Protein AF-A0A0V1CIA8-F1 (afdb_monomer_lite)

Foldseek 3Di:
DDDDFAADLVCQQLVLQQVLLLQDDDPDDDDDPVSCVVHVSNVCSNVSPHDDDDPSKGWDWDATPVRWTKIKIKHHLVNLDQCPPGNVCVVLVFEKEKQADEDPVLKWAPDDSYTYHYQDPFFQAPNDTRGSVNDHWIKMAGPPQQKIKGKPAGSYSCSSNHIIMIMMIRDNVVNVRVVNRSDDDPDPPQPFDFDDPDPPDTDGDRDPPPPVPQPFRAMPVRDTDGDDDDDDDDDDDDDDDDDDDDDDDDDDDDDDDDDDDDDDDD

Radius of gyration: 26.81 Å; chains: 1; bounding box: 71×57×88 Å

Organism: Trichinella britovi (NCBI:txid45882)

pLDDT: mean 75.81, std 27.62, range [23.14, 98.44]

Secondary structure (DSSP, 8-state):
--------GGGHHHHHHHHHTT----------HHHHHH-HHHHHHHTT----SS-SEEEEEEE-TTS-EEEEEEE-GGG---IIIIIIHHHHTS-EEEES-B-SSS--B-SSSS-EEEPPSSEEETTEEE-SSS----EEEETTTTEEEEESS-BSGGGGGS-EEEEEEE-HHHHHHHHHHTS--S--------EEEETTEEE-------------EE-TT--EE----PPPPPP-------------------------------

Sequence (266 aa):
MFLCLSLRKTNLNSVAKAIRYQEPYIYANNLPAALLNLHNELSNLVTGVEVRVTPFLEHAKFTTKAAANIEAFGKHTKSFADMYARVLKNKFAANIRIWAPSDTRSKSICKGQYQLRKIASPMQFAGSQVSREADSTKWAVVDGKNTVCLTTNDYKVGEKKIPGAAVCLENAGLYNAFSTAAEFLFGLQNIFIAMRLTETTIILVLLKTCTAQVATCKDDNNCSFHQLVPTLRYQLHGSLEHHQIVLKKGVTRISTPVAKLESSLY

InterPro domains:
  IPR004947 Deoxyribonuclease II [PF03265] (2-181)
  IPR004947 Deoxyribonuclease II [PTHR10858] (2-227)

Structure (mmCIF, N/CA/C/O backbone):
data_AF-A0A0V1CIA8-F1
#
_entry.id   AF-A0A0V1CIA8-F1
#
loop_
_atom_site.group_PDB
_atom_site.id
_atom_site.type_symbol
_atom_site.label_atom_id
_atom_site.label_alt_id
_atom_site.label_comp_id
_atom_site.label_asym_id
_atom_site.label_entity_id
_atom_site.label_seq_id
_atom_site.pdbx_PDB_ins_code
_atom_site.Cartn_x
_atom_site.Cartn_y
_atom_site.Cartn_z
_atom_site.occupancy
_atom_site.B_iso_or_equiv
_atom_site.auth_seq_id
_atom_site.auth_comp_id
_atom_site.auth_asym_id
_atom_site.auth_atom_id
_atom_site.pdbx_PDB_model_num
ATOM 1 N N . MET A 1 1 ? -5.331 -12.154 4.525 1.00 84.25 1 MET A N 1
ATOM 2 C CA . MET A 1 1 ? -6.241 -11.416 3.617 1.00 84.25 1 MET A CA 1
ATOM 3 C C . MET A 1 1 ? -5.617 -11.360 2.234 1.00 84.25 1 MET A C 1
ATOM 5 O O . MET A 1 1 ? -4.412 -11.169 2.151 1.00 84.25 1 MET A O 1
ATOM 9 N N . PHE A 1 2 ? -6.418 -11.518 1.181 1.00 88.69 2 PHE A N 1
ATOM 10 C CA . PHE A 1 2 ? -5.962 -11.504 -0.210 1.00 88.69 2 PHE A CA 1
ATOM 11 C C . PHE A 1 2 ? -6.877 -10.609 -1.049 1.00 88.69 2 PHE A C 1
ATOM 13 O O . PHE A 1 2 ? -8.071 -10.523 -0.773 1.00 88.69 2 PHE A O 1
ATOM 20 N N . LEU A 1 3 ? -6.319 -9.967 -2.076 1.00 90.50 3 LEU A N 1
ATOM 21 C CA . LEU A 1 3 ? -7.062 -9.200 -3.074 1.00 90.50 3 LEU A CA 1
ATOM 22 C C . LEU A 1 3 ? -6.614 -9.652 -4.460 1.00 90.50 3 LEU A C 1
ATOM 24 O O . LEU A 1 3 ? -5.426 -9.616 -4.771 1.00 90.50 3 LEU A O 1
ATOM 28 N N . CYS A 1 4 ? -7.573 -10.055 -5.288 1.00 94.12 4 CYS A N 1
ATOM 29 C CA . CYS A 1 4 ? -7.339 -10.413 -6.679 1.00 94.12 4 CYS A CA 1
ATOM 30 C C . CYS A 1 4 ? -8.123 -9.458 -7.580 1.00 94.12 4 CYS A C 1
ATOM 32 O O . CYS A 1 4 ? -9.304 -9.203 -7.342 1.00 94.12 4 CYS A O 1
ATOM 34 N N . LEU A 1 5 ? -7.464 -8.916 -8.604 1.00 93.69 5 LEU A N 1
ATOM 35 C CA . LEU A 1 5 ? -8.044 -7.933 -9.514 1.00 93.69 5 LEU A CA 1
ATOM 36 C C . LEU A 1 5 ? -7.998 -8.452 -10.949 1.00 93.69 5 LEU A C 1
ATOM 38 O O . LEU A 1 5 ? -6.953 -8.872 -11.439 1.00 93.69 5 LEU A O 1
ATOM 42 N N . SER A 1 6 ? -9.119 -8.337 -11.658 1.00 95.44 6 SER A N 1
ATOM 43 C CA . SER A 1 6 ? -9.160 -8.589 -13.098 1.00 95.44 6 SER A CA 1
ATOM 44 C C . SER A 1 6 ? -8.866 -7.297 -13.862 1.00 95.44 6 SER A C 1
ATOM 46 O O . SER A 1 6 ? -9.677 -6.365 -13.868 1.00 95.44 6 SER A O 1
ATOM 48 N N . LEU A 1 7 ? -7.691 -7.218 -14.487 1.00 94.25 7 LEU A N 1
ATOM 49 C CA . LEU A 1 7 ? -7.188 -6.007 -15.142 1.00 94.25 7 LEU A CA 1
ATOM 50 C C . LEU A 1 7 ? -7.482 -5.993 -16.647 1.00 94.25 7 LEU A C 1
ATOM 52 O O . LEU A 1 7 ? -7.454 -7.024 -17.321 1.00 94.25 7 LEU A O 1
ATOM 56 N N . ARG A 1 8 ? -7.725 -4.802 -17.201 1.00 93.38 8 ARG A N 1
ATOM 57 C CA . ARG A 1 8 ? -7.700 -4.580 -18.655 1.00 93.38 8 ARG A CA 1
ATOM 58 C C . ARG A 1 8 ? -6.248 -4.464 -19.121 1.00 93.38 8 ARG A C 1
ATOM 60 O O . ARG A 1 8 ? -5.420 -3.923 -18.393 1.00 93.38 8 ARG A O 1
ATOM 67 N N . LYS A 1 9 ? -5.953 -4.912 -20.349 1.00 91.75 9 LYS A N 1
ATOM 68 C CA . LYS A 1 9 ? -4.596 -4.838 -20.928 1.00 91.75 9 LYS A CA 1
ATOM 69 C C . LYS A 1 9 ? -4.042 -3.407 -20.928 1.00 91.75 9 LYS A C 1
ATOM 71 O O . LYS A 1 9 ? -2.880 -3.198 -20.612 1.00 91.75 9 LYS A O 1
ATOM 76 N N . THR A 1 10 ? -4.906 -2.420 -21.165 1.00 92.00 10 THR A N 1
ATOM 77 C CA . THR A 1 10 ? -4.577 -0.985 -21.131 1.00 92.00 10 THR A CA 1
ATOM 78 C C . THR A 1 10 ? -3.983 -0.515 -19.802 1.00 92.00 10 THR A C 1
ATOM 80 O O . THR A 1 10 ? -3.223 0.444 -19.786 1.00 92.00 10 THR A O 1
ATOM 83 N N . ASN A 1 11 ? -4.297 -1.191 -18.693 1.00 94.62 11 ASN A N 1
ATOM 84 C CA . ASN A 1 11 ? -3.852 -0.789 -17.358 1.00 94.62 11 ASN A CA 1
ATOM 85 C C . ASN A 1 11 ? -2.543 -1.481 -16.947 1.00 94.62 11 ASN A C 1
ATOM 87 O O . ASN A 1 11 ? -1.965 -1.113 -15.926 1.00 94.62 11 ASN A O 1
ATOM 91 N N . LEU A 1 12 ? -2.072 -2.481 -17.708 1.00 93.94 12 LEU A N 1
ATOM 92 C CA . LEU A 1 12 ? -0.915 -3.298 -17.328 1.00 93.94 12 LEU A CA 1
ATOM 93 C C . LEU A 1 12 ? 0.343 -2.458 -17.140 1.00 93.94 12 LEU A C 1
ATOM 95 O O . LEU A 1 12 ? 1.056 -2.665 -16.167 1.00 93.94 12 LEU A O 1
ATOM 99 N N . ASN A 1 13 ? 0.585 -1.487 -18.020 1.00 95.19 13 ASN A N 1
ATOM 100 C CA . ASN A 1 13 ? 1.775 -0.643 -17.945 1.00 95.19 13 ASN A CA 1
ATOM 101 C C . ASN A 1 13 ? 1.779 0.220 -16.667 1.00 95.19 13 ASN A C 1
ATOM 103 O O . ASN A 1 13 ? 2.766 0.256 -15.939 1.00 95.19 13 ASN A O 1
ATOM 107 N N . SER A 1 14 ? 0.650 0.857 -16.339 1.00 94.88 14 SER A N 1
ATOM 108 C CA . SER A 1 14 ? 0.514 1.674 -15.124 1.00 94.88 14 SER A CA 1
ATOM 109 C C . SER A 1 14 ? 0.607 0.838 -13.846 1.00 94.88 14 SER A C 1
ATOM 111 O O . SER A 1 14 ? 1.259 1.242 -12.886 1.00 94.88 14 SER A O 1
ATOM 113 N N . VAL A 1 15 ? -0.010 -0.348 -13.835 1.00 95.19 15 VAL A N 1
ATOM 114 C CA . VAL A 1 15 ? 0.073 -1.274 -12.698 1.00 95.19 15 VAL A CA 1
ATOM 115 C C . VAL A 1 15 ? 1.495 -1.803 -12.533 1.00 95.19 15 VAL A C 1
ATOM 117 O O . VAL A 1 15 ? 2.010 -1.810 -11.419 1.00 95.19 15 VAL A O 1
ATOM 120 N N . ALA A 1 16 ? 2.153 -2.189 -13.628 1.00 95.81 16 ALA A N 1
ATOM 121 C CA . ALA A 1 16 ? 3.535 -2.647 -13.599 1.00 95.81 16 ALA A CA 1
ATOM 122 C C . ALA A 1 16 ? 4.462 -1.572 -13.032 1.00 95.81 16 ALA A C 1
ATOM 124 O O . ALA A 1 16 ? 5.261 -1.873 -12.150 1.00 95.81 16 ALA A O 1
ATOM 125 N N . LYS A 1 17 ? 4.293 -0.311 -13.443 1.00 95.75 17 LYS A N 1
ATOM 126 C CA . LYS A 1 17 ? 5.047 0.815 -12.886 1.00 95.75 17 LYS A CA 1
ATOM 127 C C . LYS A 1 17 ? 4.847 0.947 -11.374 1.00 95.75 17 LYS A C 1
ATOM 129 O O . LYS A 1 17 ? 5.825 1.009 -10.636 1.00 95.75 17 LYS A O 1
ATOM 134 N N . ALA A 1 18 ? 3.605 0.898 -10.889 1.00 95.62 18 ALA A N 1
ATOM 135 C CA . ALA A 1 18 ? 3.326 0.941 -9.450 1.00 95.62 18 ALA A CA 1
ATOM 136 C C . ALA A 1 18 ? 3.939 -0.250 -8.688 1.00 95.62 18 ALA A C 1
ATOM 138 O O . ALA A 1 18 ? 4.373 -0.091 -7.548 1.00 95.62 18 ALA A O 1
ATOM 139 N N . ILE A 1 19 ? 4.009 -1.431 -9.310 1.00 95.44 19 ILE A N 1
ATOM 140 C CA . ILE A 1 19 ? 4.664 -2.616 -8.741 1.00 95.44 19 ILE A CA 1
ATOM 141 C C . ILE A 1 19 ? 6.189 -2.456 -8.724 1.00 95.44 19 ILE A C 1
ATOM 143 O O . ILE A 1 19 ? 6.801 -2.751 -7.704 1.00 95.44 19 ILE A O 1
ATOM 147 N N . ARG A 1 20 ? 6.814 -1.926 -9.783 1.00 95.81 20 ARG A N 1
ATOM 148 C CA . ARG A 1 20 ? 8.272 -1.683 -9.841 1.00 95.81 20 ARG A CA 1
ATOM 149 C C . ARG A 1 20 ? 8.774 -0.840 -8.680 1.00 95.81 20 ARG A C 1
ATOM 151 O O . ARG A 1 20 ? 9.833 -1.106 -8.126 1.00 95.81 20 ARG A O 1
ATOM 158 N N . TYR A 1 21 ? 7.990 0.158 -8.288 1.00 96.19 21 TYR A N 1
ATOM 159 C CA . TYR A 1 21 ? 8.310 1.042 -7.172 1.00 96.19 21 TYR A CA 1
ATOM 160 C C . TYR A 1 21 ? 8.327 0.341 -5.811 1.00 96.19 21 TYR A C 1
ATOM 162 O O . TYR A 1 21 ? 8.799 0.929 -4.848 1.00 96.19 21 TYR A O 1
ATOM 170 N N . GLN A 1 22 ? 7.832 -0.893 -5.718 1.00 94.31 22 GLN A N 1
ATOM 171 C CA . GLN A 1 22 ? 7.877 -1.717 -4.509 1.00 94.31 22 GLN A CA 1
ATOM 172 C C . GLN A 1 22 ? 9.190 -2.510 -4.396 1.00 94.31 22 GLN A C 1
ATOM 174 O O . GLN A 1 22 ? 9.332 -3.284 -3.455 1.00 94.31 22 GLN A O 1
ATOM 179 N N . GLU A 1 23 ? 10.117 -2.345 -5.351 1.00 94.00 23 GLU A N 1
ATOM 180 C CA . GLU A 1 23 ? 11.378 -3.096 -5.452 1.00 94.00 23 GLU A CA 1
ATOM 181 C C . GLU A 1 23 ? 11.172 -4.625 -5.311 1.00 94.00 23 GLU A C 1
ATOM 183 O O . GLU A 1 23 ? 11.844 -5.274 -4.506 1.00 94.00 23 GLU A O 1
ATOM 188 N N . PRO A 1 24 ? 10.208 -5.227 -6.044 1.00 93.44 24 PRO A N 1
ATOM 189 C CA . PRO A 1 24 ? 9.890 -6.637 -5.884 1.00 93.44 24 PRO A CA 1
ATOM 190 C C . PRO A 1 24 ? 10.975 -7.525 -6.494 1.00 93.44 24 PRO A C 1
ATOM 192 O O . PRO A 1 24 ? 11.536 -7.226 -7.548 1.00 93.44 24 PRO A O 1
ATOM 195 N N . TYR A 1 25 ? 11.189 -8.684 -5.878 1.00 91.94 25 TYR A N 1
ATOM 196 C CA . TYR A 1 25 ? 12.010 -9.743 -6.449 1.00 91.94 25 TYR A CA 1
ATOM 197 C C . TYR A 1 25 ? 11.148 -10.672 -7.318 1.00 91.94 25 TYR A C 1
ATOM 199 O O . TYR A 1 25 ? 10.324 -11.433 -6.804 1.00 91.94 25 TYR A O 1
ATOM 207 N N . ILE A 1 26 ? 11.310 -10.599 -8.642 1.00 92.62 26 ILE A N 1
ATOM 208 C CA . ILE A 1 26 ? 10.583 -11.447 -9.599 1.00 92.62 26 ILE A CA 1
ATOM 209 C C . ILE A 1 26 ? 11.354 -12.756 -9.800 1.00 92.62 26 ILE A C 1
ATOM 211 O O . ILE A 1 26 ? 12.345 -12.793 -10.520 1.00 92.62 26 ILE A O 1
ATOM 215 N N . TYR A 1 27 ? 10.889 -13.838 -9.170 1.00 92.75 27 TYR A N 1
ATOM 216 C CA . TYR A 1 27 ? 11.548 -15.151 -9.235 1.00 92.75 27 TYR A CA 1
ATOM 217 C C . TYR A 1 27 ? 11.219 -15.947 -10.511 1.00 92.75 27 TYR A C 1
ATOM 219 O O . TYR A 1 27 ? 12.010 -16.778 -10.944 1.00 92.75 27 TYR A O 1
ATOM 227 N N . ALA A 1 28 ? 10.044 -15.720 -11.105 1.00 94.00 28 ALA A N 1
ATOM 228 C CA . ALA A 1 28 ? 9.603 -16.369 -12.335 1.00 94.00 28 ALA A CA 1
ATOM 229 C C . ALA A 1 28 ? 8.578 -15.493 -13.063 1.00 94.00 28 ALA A C 1
ATOM 231 O O . ALA A 1 28 ? 7.785 -14.786 -12.437 1.00 94.00 28 ALA A O 1
ATOM 232 N N . ASN A 1 29 ? 8.563 -15.562 -14.393 1.00 91.31 29 ASN A N 1
ATOM 233 C CA . ASN A 1 29 ? 7.515 -14.971 -15.217 1.00 91.31 29 ASN A CA 1
ATOM 234 C C . ASN A 1 29 ? 7.278 -15.837 -16.465 1.00 91.31 29 ASN A C 1
ATOM 236 O O . ASN A 1 29 ? 8.200 -16.470 -16.967 1.00 91.31 29 ASN A O 1
ATOM 240 N N . ASN A 1 30 ? 6.037 -15.862 -16.950 1.00 94.44 30 ASN A N 1
ATOM 241 C CA . ASN A 1 30 ? 5.649 -16.538 -18.191 1.00 94.44 30 ASN A CA 1
ATOM 242 C C . ASN A 1 30 ? 4.863 -15.561 -19.081 1.00 94.44 30 ASN A C 1
ATOM 244 O O . ASN A 1 30 ? 3.700 -15.789 -19.418 1.00 94.44 30 ASN A O 1
ATOM 248 N N . LEU A 1 31 ? 5.452 -14.391 -19.346 1.00 93.62 31 LEU A N 1
ATOM 249 C CA . LEU A 1 31 ? 4.812 -13.343 -20.138 1.00 93.62 31 LEU A CA 1
ATOM 250 C C . LEU A 1 31 ? 5.228 -13.457 -21.613 1.00 93.62 31 LEU A C 1
ATOM 252 O O . LEU A 1 31 ? 6.423 -13.527 -21.897 1.00 93.62 31 LEU A O 1
ATOM 256 N N . PRO A 1 32 ? 4.281 -13.431 -22.570 1.00 95.50 32 PRO A N 1
ATOM 257 C CA . PRO A 1 32 ? 4.623 -13.481 -23.988 1.00 95.50 32 PRO A CA 1
ATOM 258 C C . PRO A 1 32 ? 5.460 -12.272 -24.417 1.00 95.50 32 PRO A C 1
ATOM 260 O O . PRO A 1 32 ? 5.129 -11.138 -24.063 1.00 95.50 32 PRO A O 1
ATOM 263 N N . ALA A 1 33 ? 6.465 -12.485 -25.273 1.00 94.56 33 ALA A N 1
ATOM 264 C CA . ALA A 1 33 ? 7.315 -11.410 -25.798 1.00 94.56 33 ALA A CA 1
ATOM 265 C C . ALA A 1 33 ? 6.505 -10.280 -26.465 1.00 94.56 33 ALA A C 1
ATOM 267 O O . ALA A 1 33 ? 6.782 -9.104 -26.251 1.00 94.56 33 ALA A O 1
ATOM 268 N N . ALA A 1 34 ? 5.434 -10.623 -27.191 1.00 95.00 34 ALA A N 1
ATOM 269 C CA . ALA A 1 34 ? 4.535 -9.642 -27.801 1.00 95.00 34 ALA A CA 1
ATOM 270 C C . ALA A 1 34 ? 3.883 -8.692 -26.775 1.00 95.00 34 ALA A C 1
ATOM 272 O O . ALA A 1 34 ? 3.645 -7.526 -27.080 1.00 95.00 34 ALA A O 1
ATOM 273 N N . LEU A 1 35 ? 3.608 -9.170 -25.554 1.00 93.44 35 LEU A N 1
ATOM 274 C CA . LEU A 1 35 ? 3.049 -8.345 -24.482 1.00 93.44 35 LEU A CA 1
ATOM 275 C C . LEU A 1 35 ? 4.112 -7.423 -23.871 1.00 93.44 35 LEU A C 1
ATOM 277 O O . LEU A 1 35 ? 3.811 -6.273 -23.561 1.00 93.44 35 LEU A O 1
ATOM 281 N N . LEU A 1 36 ? 5.343 -7.918 -23.713 1.00 94.75 36 LEU A N 1
ATOM 282 C CA . LEU A 1 36 ? 6.463 -7.142 -23.171 1.00 94.75 36 LEU A CA 1
ATOM 283 C C . LEU A 1 36 ? 6.878 -6.014 -24.121 1.00 94.75 36 LEU A C 1
ATOM 285 O O . LEU A 1 36 ? 7.056 -4.885 -23.677 1.00 94.75 36 LEU A O 1
ATOM 289 N N . ASN A 1 37 ? 6.909 -6.289 -25.427 1.00 94.56 37 ASN A N 1
ATOM 290 C CA . ASN A 1 37 ? 7.215 -5.295 -26.461 1.00 94.56 37 ASN A CA 1
ATOM 291 C C . ASN A 1 37 ? 6.163 -4.177 -26.548 1.00 94.56 37 ASN A C 1
ATOM 293 O O . ASN A 1 37 ? 6.464 -3.083 -27.014 1.00 94.56 37 ASN A O 1
ATOM 297 N N . LEU A 1 38 ? 4.929 -4.445 -26.108 1.00 95.38 38 LEU A N 1
ATOM 298 C CA . LEU A 1 38 ? 3.849 -3.457 -26.079 1.00 95.38 38 LEU A CA 1
ATOM 299 C C . LEU A 1 38 ? 3.852 -2.604 -24.797 1.00 95.38 38 LEU A C 1
ATOM 301 O O . LEU A 1 38 ? 3.278 -1.515 -24.772 1.00 95.38 38 LEU A O 1
ATOM 305 N N . HIS A 1 39 ? 4.453 -3.098 -23.712 1.00 96.12 39 HIS A N 1
ATOM 306 C CA . HIS A 1 39 ? 4.353 -2.500 -22.382 1.00 96.12 39 HIS A CA 1
ATOM 307 C C . HIS A 1 39 ? 5.731 -2.355 -21.729 1.00 96.12 39 HIS A C 1
ATOM 309 O O . HIS A 1 39 ? 6.160 -3.206 -20.949 1.00 96.12 39 HIS A O 1
ATOM 315 N N . ASN A 1 40 ? 6.394 -1.228 -21.991 1.00 96.00 40 ASN A N 1
ATOM 316 C CA . ASN A 1 40 ? 7.746 -0.953 -21.497 1.00 96.00 40 ASN A CA 1
ATOM 317 C C . ASN A 1 40 ? 7.878 -1.058 -19.968 1.00 96.00 40 ASN A C 1
ATOM 319 O O . ASN A 1 40 ? 8.870 -1.585 -19.480 1.00 96.00 40 ASN A O 1
ATOM 323 N N . GLU A 1 41 ? 6.889 -0.608 -19.189 1.00 96.25 41 GLU A N 1
ATOM 324 C CA . GLU A 1 41 ? 6.928 -0.721 -17.721 1.00 96.25 41 GLU A CA 1
ATOM 325 C C . GLU A 1 41 ? 6.777 -2.166 -17.252 1.00 96.25 41 GLU A C 1
ATOM 327 O O . GLU A 1 41 ? 7.379 -2.557 -16.256 1.00 96.25 41 GLU A O 1
ATOM 332 N N . LEU A 1 42 ? 6.006 -2.976 -17.979 1.00 95.94 42 LEU A N 1
ATOM 333 C CA . LEU A 1 42 ? 5.878 -4.402 -17.696 1.00 95.94 42 LEU A CA 1
ATOM 334 C C . LEU A 1 42 ? 7.175 -5.142 -18.029 1.00 95.94 42 LEU A C 1
ATOM 336 O O . LEU A 1 42 ? 7.620 -5.952 -17.222 1.00 95.94 42 LEU A O 1
ATOM 340 N N . SER A 1 43 ? 7.805 -4.815 -19.162 1.00 96.62 43 SER A N 1
ATOM 341 C CA . SER A 1 43 ? 9.140 -5.310 -19.510 1.00 96.62 43 SER A CA 1
ATOM 342 C C . SER A 1 43 ? 10.152 -4.938 -18.430 1.00 96.62 43 SER A C 1
ATOM 344 O O . SER A 1 43 ? 10.791 -5.814 -17.859 1.00 96.62 43 SER A O 1
ATOM 346 N N . ASN A 1 44 ? 10.221 -3.657 -18.068 1.00 96.44 44 ASN A N 1
ATOM 347 C CA . ASN A 1 44 ? 11.129 -3.162 -17.040 1.00 96.44 44 ASN A CA 1
ATOM 348 C C . ASN A 1 44 ? 10.901 -3.817 -15.669 1.00 96.44 44 ASN A C 1
ATOM 350 O O . ASN A 1 44 ? 11.850 -3.969 -14.903 1.00 96.44 44 ASN A O 1
ATOM 354 N N . LEU A 1 45 ? 9.658 -4.183 -15.341 1.00 95.75 45 LEU A N 1
ATOM 355 C CA . LEU A 1 45 ? 9.339 -4.907 -14.114 1.00 95.75 45 LEU A CA 1
ATOM 356 C C . LEU A 1 45 ? 9.942 -6.308 -14.127 1.00 95.75 45 LEU A C 1
ATOM 358 O O . LEU A 1 45 ? 10.619 -6.684 -13.174 1.00 95.75 45 LEU A O 1
ATOM 362 N N . VAL A 1 46 ? 9.703 -7.078 -15.191 1.00 95.56 46 VAL A N 1
ATOM 363 C CA . VAL A 1 46 ? 10.167 -8.471 -15.249 1.00 95.56 46 VAL A CA 1
ATOM 364 C C . VAL A 1 46 ? 11.668 -8.599 -15.473 1.00 95.56 46 VAL A C 1
ATOM 366 O O . VAL A 1 46 ? 12.246 -9.592 -15.048 1.00 95.56 46 VAL A O 1
ATOM 369 N N . THR A 1 47 ? 12.309 -7.601 -16.085 1.00 94.44 47 THR A N 1
ATOM 370 C CA . THR A 1 47 ? 13.769 -7.557 -16.248 1.00 94.44 47 THR A CA 1
ATOM 371 C C . THR A 1 47 ? 14.487 -6.877 -15.079 1.00 94.44 47 THR A C 1
ATOM 373 O O . THR A 1 47 ? 15.705 -6.734 -15.124 1.00 94.44 47 THR A O 1
ATOM 376 N N . GLY A 1 48 ? 13.765 -6.444 -14.038 1.00 92.56 48 GLY A N 1
ATOM 377 C CA . GLY A 1 48 ? 14.363 -5.894 -12.819 1.00 92.56 48 GLY A CA 1
ATOM 378 C C . GLY A 1 48 ? 15.020 -4.520 -12.989 1.00 92.56 48 GLY A C 1
ATOM 379 O O . GLY A 1 48 ? 15.965 -4.198 -12.274 1.00 92.56 48 GLY A O 1
ATOM 380 N N . VAL A 1 49 ? 14.549 -3.690 -13.925 1.00 95.12 49 VAL A N 1
ATOM 381 C CA . VAL A 1 49 ? 15.085 -2.332 -14.104 1.00 95.12 49 VAL A CA 1
ATOM 382 C C . VAL A 1 49 ? 14.734 -1.481 -12.886 1.00 95.12 49 VAL A C 1
ATOM 384 O O . VAL A 1 49 ? 13.560 -1.210 -12.612 1.00 95.12 49 VAL A O 1
ATOM 387 N N . GLU A 1 50 ? 15.763 -0.999 -12.198 1.00 93.12 50 GLU A N 1
ATOM 388 C CA . GLU A 1 50 ? 15.631 -0.166 -11.005 1.00 93.12 50 GLU A CA 1
ATOM 389 C C . GLU A 1 50 ? 14.984 1.196 -11.290 1.00 93.12 50 GLU A C 1
ATOM 391 O O . GLU A 1 50 ? 15.182 1.816 -12.340 1.00 93.12 50 GLU A O 1
ATOM 396 N N . VAL A 1 51 ? 14.257 1.718 -10.301 1.00 94.56 51 VAL A N 1
ATOM 397 C CA . VAL A 1 51 ? 13.748 3.092 -10.322 1.00 94.56 51 VAL A CA 1
ATOM 398 C C . VAL A 1 51 ? 14.840 4.026 -9.799 1.00 94.56 51 VAL A C 1
ATOM 400 O O . VAL A 1 51 ? 15.190 4.025 -8.620 1.00 94.56 51 VAL A O 1
ATOM 403 N N . ARG A 1 52 ? 15.399 4.848 -10.690 1.00 92.69 52 ARG A N 1
ATOM 404 C CA . ARG A 1 52 ? 16.521 5.750 -10.362 1.00 92.69 52 ARG A CA 1
ATOM 405 C C . ARG A 1 52 ? 16.160 7.232 -10.375 1.00 92.69 52 ARG A C 1
ATOM 407 O O . ARG A 1 52 ? 16.955 8.043 -9.913 1.00 92.69 52 ARG A O 1
ATOM 414 N N . VAL A 1 53 ? 14.973 7.573 -10.868 1.00 90.00 53 VAL A N 1
ATOM 415 C CA . VAL A 1 53 ? 14.540 8.956 -11.093 1.00 90.00 53 VAL A CA 1
ATOM 416 C C . VAL A 1 53 ? 13.371 9.294 -10.173 1.00 90.00 53 VAL A C 1
ATOM 418 O O . VAL A 1 53 ? 12.522 8.450 -9.890 1.00 90.00 53 VAL A O 1
ATOM 421 N N . THR A 1 54 ? 13.347 10.532 -9.685 1.00 92.06 54 THR A N 1
ATOM 422 C CA . THR A 1 54 ? 12.248 11.067 -8.882 1.00 92.06 54 THR A CA 1
ATOM 423 C C . THR A 1 54 ? 11.003 11.336 -9.745 1.00 92.06 54 THR A C 1
ATOM 425 O O . THR A 1 54 ? 11.125 11.592 -10.942 1.00 92.06 54 THR A O 1
ATOM 428 N N . PRO A 1 55 ? 9.791 11.319 -9.161 1.00 92.94 55 PRO A N 1
ATOM 429 C CA . PRO A 1 55 ? 9.484 11.033 -7.758 1.00 92.94 55 PRO A CA 1
ATOM 430 C C . PRO A 1 55 ? 9.634 9.541 -7.423 1.00 92.94 55 PRO A C 1
ATOM 432 O O . PRO A 1 55 ? 9.361 8.693 -8.261 1.00 92.94 55 PRO A O 1
ATOM 435 N N . PHE A 1 56 ? 10.028 9.224 -6.181 1.00 97.06 56 PHE A N 1
ATOM 436 C CA . PHE A 1 56 ? 10.154 7.852 -5.639 1.00 97.06 56 PHE A CA 1
ATOM 437 C C . PHE A 1 56 ? 8.828 7.281 -5.092 1.00 97.06 56 PHE A C 1
ATOM 439 O O . PHE A 1 56 ? 8.809 6.339 -4.296 1.00 97.06 56 PHE A O 1
ATOM 446 N N . LEU A 1 57 ? 7.713 7.876 -5.510 1.00 97.06 57 LEU A N 1
ATOM 447 C CA . LEU A 1 57 ? 6.352 7.452 -5.219 1.00 97.06 57 LEU A CA 1
ATOM 448 C C . LEU A 1 57 ? 5.600 7.363 -6.542 1.00 97.06 57 LEU A C 1
ATOM 450 O O . LEU A 1 57 ? 5.607 8.323 -7.310 1.00 97.06 57 LEU A O 1
ATOM 454 N N . GLU A 1 58 ? 4.936 6.241 -6.775 1.00 97.12 58 GLU A N 1
ATOM 455 C CA . GLU A 1 58 ? 4.092 6.025 -7.943 1.00 97.12 58 GLU A CA 1
ATOM 456 C C . GLU A 1 58 ? 2.638 5.878 -7.501 1.00 97.12 58 GLU A C 1
ATOM 458 O O . GLU A 1 58 ? 2.344 5.278 -6.465 1.00 97.12 58 GLU A O 1
ATOM 463 N N . HIS A 1 59 ? 1.724 6.417 -8.301 1.00 97.00 59 HIS A N 1
ATOM 464 C CA . HIS A 1 59 ? 0.291 6.286 -8.091 1.00 97.00 59 HIS A CA 1
ATOM 465 C C . HIS A 1 59 ? -0.393 6.009 -9.429 1.00 97.00 59 HIS A C 1
ATOM 467 O O . HIS A 1 59 ? -0.344 6.827 -10.346 1.00 97.00 59 HIS A O 1
ATOM 473 N N . ALA A 1 60 ? -1.084 4.877 -9.504 1.00 96.62 60 ALA A N 1
ATOM 474 C CA . ALA A 1 60 ? -1.887 4.476 -10.642 1.00 96.62 60 ALA A CA 1
ATOM 475 C C . ALA A 1 60 ? -3.361 4.417 -10.237 1.00 96.62 60 ALA A C 1
ATOM 477 O O . ALA A 1 60 ? -3.725 3.727 -9.288 1.00 96.62 60 ALA A O 1
ATOM 478 N N . LYS A 1 61 ? -4.220 5.090 -11.002 1.00 96.88 61 LYS A N 1
ATOM 479 C CA . LYS A 1 61 ? -5.674 4.986 -10.874 1.00 96.88 61 LYS A CA 1
ATOM 480 C C . LYS A 1 61 ? -6.234 4.271 -12.090 1.00 96.88 61 LYS A C 1
ATOM 482 O O . LYS A 1 61 ? -5.921 4.647 -13.216 1.00 96.88 61 LYS A O 1
ATOM 487 N N . PHE A 1 62 ? -7.046 3.245 -11.873 1.00 96.12 62 PHE A N 1
ATOM 488 C CA . PHE A 1 62 ? -7.630 2.476 -12.964 1.00 96.12 62 PHE A CA 1
ATOM 489 C C . PHE A 1 62 ? -8.921 1.774 -12.551 1.00 96.12 62 PHE A C 1
ATOM 491 O O . PHE A 1 62 ? -9.190 1.553 -11.372 1.00 96.12 62 PHE A O 1
ATOM 498 N N . THR A 1 63 ? -9.697 1.372 -13.552 1.00 95.56 63 THR A N 1
ATOM 499 C CA . THR A 1 63 ? -10.914 0.584 -13.361 1.00 95.56 63 THR A CA 1
ATOM 500 C C . THR A 1 63 ? -10.668 -0.866 -13.771 1.00 95.56 63 THR A C 1
ATOM 502 O O . THR A 1 63 ? -10.039 -1.144 -14.800 1.00 95.56 63 THR A O 1
ATOM 505 N N . THR A 1 64 ? -11.146 -1.812 -12.965 1.00 94.25 64 THR A N 1
ATOM 506 C CA . THR A 1 64 ? -11.059 -3.249 -13.264 1.00 94.25 64 THR A CA 1
ATOM 507 C C . THR A 1 64 ? -12.018 -3.650 -14.391 1.00 94.25 64 THR A C 1
ATOM 509 O O . THR A 1 64 ? -12.871 -2.875 -14.829 1.00 94.25 64 THR A O 1
ATOM 512 N N . LYS A 1 65 ? -11.920 -4.894 -14.880 1.00 94.19 65 LYS A N 1
ATOM 513 C CA . LYS A 1 65 ? -12.919 -5.436 -15.818 1.00 94.19 65 LYS A CA 1
ATOM 514 C C . LYS A 1 65 ? -14.335 -5.428 -15.230 1.00 94.19 65 LYS A C 1
ATOM 516 O O . LYS A 1 65 ? -15.274 -5.191 -15.976 1.00 94.19 65 LYS A O 1
ATOM 521 N N . ALA A 1 66 ? -14.459 -5.607 -13.916 1.00 91.94 66 ALA A N 1
ATOM 522 C CA . ALA A 1 66 ? -15.722 -5.586 -13.178 1.00 91.94 66 ALA A CA 1
ATOM 523 C C . ALA A 1 66 ? -16.167 -4.168 -12.757 1.00 91.94 66 ALA A C 1
ATOM 525 O O . ALA A 1 66 ? -16.923 -4.023 -11.805 1.00 91.94 66 ALA A O 1
ATOM 526 N N . ALA A 1 67 ? -15.670 -3.122 -13.427 1.00 91.44 67 ALA A N 1
ATOM 527 C CA . ALA A 1 67 ? -16.037 -1.726 -13.180 1.00 91.44 67 ALA A CA 1
ATOM 528 C C . ALA A 1 67 ? -15.735 -1.193 -11.758 1.00 91.44 67 ALA A C 1
ATOM 530 O O . ALA A 1 67 ? -16.291 -0.178 -11.353 1.00 91.44 67 ALA A O 1
ATOM 531 N N . ALA A 1 68 ? -14.825 -1.828 -11.012 1.00 92.56 68 ALA A N 1
ATOM 532 C CA . ALA A 1 68 ? -14.395 -1.337 -9.700 1.00 92.56 68 ALA A CA 1
ATOM 533 C C . ALA A 1 68 ? -13.245 -0.326 -9.831 1.00 92.56 68 ALA A C 1
ATOM 535 O O . ALA A 1 68 ? -12.285 -0.588 -10.564 1.00 92.56 68 ALA A O 1
ATOM 536 N N . ASN A 1 69 ? -13.319 0.794 -9.106 1.00 96.38 69 ASN A N 1
ATOM 537 C CA . ASN A 1 69 ? -12.276 1.821 -9.087 1.00 96.38 69 ASN A CA 1
ATOM 538 C C . ASN A 1 69 ? -11.159 1.446 -8.109 1.00 96.38 69 ASN A C 1
ATOM 540 O O . ASN A 1 69 ? -11.414 1.165 -6.937 1.00 96.38 69 ASN A O 1
ATOM 544 N N . ILE A 1 70 ? -9.920 1.476 -8.598 1.00 97.62 70 ILE A N 1
ATOM 545 C CA . ILE A 1 70 ? -8.719 1.141 -7.836 1.00 97.62 70 ILE A CA 1
ATOM 546 C C . ILE A 1 70 ? -7.733 2.308 -7.881 1.00 97.62 70 ILE A C 1
ATOM 548 O O . ILE A 1 70 ? -7.465 2.863 -8.950 1.00 97.62 70 ILE A O 1
ATOM 552 N N . GLU A 1 71 ? -7.144 2.623 -6.730 1.00 97.75 71 GLU A N 1
ATOM 553 C CA . GLU A 1 71 ? -5.936 3.441 -6.618 1.00 97.75 71 GLU A CA 1
ATOM 554 C C . GLU A 1 71 ? -4.799 2.580 -6.056 1.00 97.75 71 GLU A C 1
ATOM 556 O O . GLU A 1 71 ? -4.861 2.099 -4.925 1.00 97.75 71 GLU A O 1
ATOM 561 N N . ALA A 1 72 ? -3.773 2.342 -6.866 1.00 97.81 72 ALA A N 1
ATOM 562 C CA . ALA A 1 72 ? -2.590 1.577 -6.505 1.00 97.81 72 ALA A CA 1
ATOM 563 C C . ALA A 1 72 ? -1.402 2.517 -6.292 1.00 97.81 72 ALA A C 1
ATOM 565 O O . ALA A 1 72 ? -1.137 3.397 -7.110 1.00 97.81 72 ALA A O 1
ATOM 566 N N . PHE A 1 73 ? -0.666 2.299 -5.211 1.00 98.25 73 PHE A N 1
ATOM 567 C CA . PHE A 1 73 ? 0.487 3.089 -4.807 1.00 98.25 73 PHE A CA 1
ATOM 568 C C . PHE A 1 73 ? 1.717 2.199 -4.732 1.00 98.25 73 PHE A C 1
ATOM 570 O O . PHE A 1 73 ? 1.674 1.120 -4.136 1.00 98.25 73 PHE A O 1
ATOM 577 N N . GLY A 1 74 ? 2.814 2.685 -5.301 1.00 97.88 74 GLY A N 1
ATOM 578 C CA . GLY A 1 74 ? 4.146 2.120 -5.157 1.00 97.88 74 GLY A CA 1
ATOM 579 C C . GLY A 1 74 ? 5.035 3.078 -4.377 1.00 97.88 74 GLY A C 1
ATOM 580 O O . GLY A 1 74 ? 5.121 4.263 -4.702 1.00 97.88 74 GLY A O 1
ATOM 581 N N . LYS A 1 75 ? 5.702 2.573 -3.345 1.00 97.00 75 LYS A N 1
ATOM 582 C CA . LYS A 1 75 ? 6.613 3.330 -2.491 1.00 97.00 75 LYS A CA 1
ATOM 583 C C . LYS A 1 75 ? 7.996 2.707 -2.537 1.00 97.00 75 LYS A C 1
ATOM 585 O O . LYS A 1 75 ? 8.180 1.606 -2.033 1.00 97.00 75 LYS A O 1
ATOM 590 N N . HIS A 1 76 ? 8.964 3.457 -3.046 1.00 97.56 76 HIS A N 1
ATOM 591 C CA . HIS A 1 76 ? 10.359 3.031 -3.090 1.00 97.56 76 HIS A CA 1
ATOM 592 C C . HIS A 1 76 ? 11.075 3.356 -1.770 1.00 97.56 76 HIS A C 1
ATOM 594 O O . HIS A 1 76 ? 10.718 4.325 -1.089 1.00 97.56 76 HIS A O 1
ATOM 600 N N . THR A 1 77 ? 12.128 2.612 -1.424 1.00 95.88 77 THR A N 1
ATOM 601 C CA . THR A 1 77 ? 13.010 2.862 -0.257 1.00 95.88 77 THR A CA 1
ATOM 602 C C . THR A 1 77 ? 13.468 4.321 -0.132 1.00 95.88 77 THR A C 1
ATOM 604 O O . THR A 1 77 ? 13.327 4.941 0.921 1.00 95.88 77 THR A O 1
ATOM 607 N N . LYS A 1 78 ? 13.943 4.907 -1.238 1.00 96.50 78 LYS A N 1
ATOM 608 C CA . LYS A 1 78 ? 14.409 6.299 -1.368 1.00 96.50 78 LYS A CA 1
ATOM 609 C C . LYS A 1 78 ? 13.326 7.371 -1.185 1.00 96.50 78 LYS A C 1
ATOM 611 O O . LYS A 1 78 ? 13.650 8.554 -1.155 1.00 96.50 78 LYS A O 1
ATOM 616 N N . SER A 1 79 ? 12.049 7.000 -1.061 1.00 96.25 79 SER A N 1
ATOM 617 C CA . SER A 1 79 ? 10.973 7.969 -0.801 1.00 96.25 79 SER A CA 1
ATOM 618 C C . SER A 1 79 ? 10.976 8.502 0.631 1.00 96.25 79 SER A C 1
ATOM 620 O O . SER A 1 79 ? 10.482 9.603 0.872 1.00 96.25 79 SER A O 1
ATOM 622 N N . PHE A 1 80 ? 11.469 7.708 1.592 1.00 96.44 80 PHE A N 1
ATOM 623 C CA . PHE A 1 80 ? 11.386 7.989 3.030 1.00 96.44 80 PHE A CA 1
ATOM 624 C C . PHE A 1 80 ? 9.965 8.329 3.527 1.00 96.44 80 PHE A C 1
ATOM 626 O O . PHE A 1 80 ? 9.785 8.942 4.586 1.00 96.44 80 PHE A O 1
ATOM 633 N N . ALA A 1 81 ? 8.937 7.951 2.761 1.00 96.12 81 ALA A N 1
ATOM 634 C CA . ALA A 1 81 ? 7.561 8.333 3.020 1.00 96.12 81 ALA A CA 1
ATOM 635 C C . ALA A 1 81 ? 6.882 7.354 3.982 1.00 96.12 81 ALA A C 1
ATOM 637 O O . ALA A 1 81 ? 7.083 6.140 3.932 1.00 96.12 81 ALA A O 1
ATOM 638 N N . ASP A 1 82 ? 6.030 7.897 4.848 1.00 96.81 82 ASP A N 1
ATOM 639 C CA . ASP A 1 82 ? 5.086 7.099 5.621 1.00 96.81 82 ASP A CA 1
ATOM 640 C C . ASP A 1 82 ? 3.891 6.740 4.730 1.00 96.81 82 ASP A C 1
ATOM 642 O O . ASP A 1 82 ? 3.232 7.646 4.207 1.00 96.81 82 ASP A O 1
ATOM 646 N N . MET A 1 83 ? 3.617 5.443 4.553 1.00 97.81 83 MET A N 1
ATOM 647 C CA . MET A 1 83 ? 2.532 4.983 3.679 1.00 97.81 83 MET A CA 1
ATOM 648 C C . MET A 1 83 ? 1.182 5.572 4.108 1.00 97.81 83 MET A C 1
ATOM 650 O O . MET A 1 83 ? 0.411 6.036 3.279 1.00 97.81 83 MET A O 1
ATOM 654 N N . TYR A 1 84 ? 0.901 5.652 5.403 1.00 97.75 84 TYR A N 1
ATOM 655 C CA . TYR A 1 84 ? -0.398 6.110 5.881 1.00 97.75 84 TYR A CA 1
ATOM 656 C C . TYR A 1 84 ? -0.456 7.635 5.971 1.00 97.75 84 TYR A C 1
ATOM 658 O O . TYR A 1 84 ? -1.330 8.270 5.383 1.00 97.75 84 TYR A O 1
ATOM 666 N N . ALA A 1 85 ? 0.493 8.243 6.682 1.00 95.56 85 ALA A N 1
ATOM 667 C CA . ALA A 1 85 ? 0.463 9.660 7.017 1.00 95.56 85 ALA A CA 1
ATOM 668 C C . ALA A 1 85 ? 0.851 10.577 5.852 1.00 95.56 85 ALA A C 1
ATOM 670 O O . ALA A 1 85 ? 0.352 11.701 5.800 1.00 95.56 85 ALA A O 1
ATOM 671 N N . ARG A 1 86 ? 1.744 10.136 4.951 1.00 95.75 86 ARG A N 1
ATOM 672 C CA . ARG A 1 86 ? 2.243 10.959 3.832 1.00 95.75 86 ARG A CA 1
ATOM 673 C C . ARG A 1 86 ? 1.718 10.535 2.468 1.00 95.75 86 ARG A C 1
ATOM 675 O O . ARG A 1 86 ? 1.562 11.410 1.623 1.00 95.75 86 ARG A O 1
ATOM 682 N N . VAL A 1 87 ? 1.465 9.245 2.243 1.00 97.12 87 VAL A N 1
ATOM 683 C CA . VAL A 1 87 ? 0.938 8.767 0.955 1.00 97.12 87 VAL A CA 1
ATOM 684 C C . VAL A 1 87 ? -0.591 8.783 0.984 1.00 97.12 87 VAL A C 1
ATOM 686 O O . VAL A 1 87 ? -1.199 9.658 0.371 1.00 97.12 87 VAL A O 1
ATOM 689 N N . LEU A 1 88 ? -1.220 7.895 1.758 1.00 98.19 88 LEU A N 1
ATOM 690 C CA . LEU A 1 88 ? -2.676 7.717 1.741 1.00 98.19 88 LEU A CA 1
ATOM 691 C C . LEU A 1 88 ? -3.435 8.953 2.243 1.00 98.19 88 LEU A C 1
ATOM 693 O O . LEU A 1 88 ? -4.316 9.456 1.549 1.00 98.19 88 LEU A O 1
ATOM 697 N N . LYS A 1 89 ? -3.078 9.497 3.414 1.00 96.06 89 LYS A N 1
ATOM 698 C CA . LYS A 1 89 ? -3.804 10.634 4.009 1.00 96.06 89 LYS A CA 1
ATOM 699 C C . LYS A 1 89 ? -3.787 11.873 3.119 1.00 96.06 89 LYS A C 1
ATOM 701 O O . LYS A 1 89 ? -4.813 12.528 2.961 1.00 96.06 89 LYS A O 1
ATOM 706 N N . ASN A 1 90 ? -2.636 12.177 2.521 1.00 94.31 90 ASN A N 1
ATOM 707 C CA . ASN A 1 90 ? -2.495 13.329 1.634 1.00 94.31 90 ASN A CA 1
ATOM 708 C C . ASN A 1 90 ? -3.230 13.111 0.313 1.00 94.31 90 ASN A C 1
ATOM 710 O O . ASN A 1 90 ? -3.864 14.034 -0.188 1.00 94.31 90 ASN A O 1
ATOM 714 N N . LYS A 1 91 ? -3.171 11.891 -0.235 1.00 96.50 91 LYS A N 1
ATOM 715 C CA . LYS A 1 91 ? -3.852 11.562 -1.484 1.00 96.50 91 LYS A CA 1
ATOM 716 C C . LYS A 1 91 ? -5.367 11.664 -1.357 1.00 96.50 91 LYS A C 1
ATOM 718 O O . LYS A 1 91 ? -6.012 12.248 -2.224 1.00 96.50 91 LYS A O 1
ATOM 723 N N . PHE A 1 92 ? -5.925 11.085 -0.300 1.00 97.19 92 PHE A N 1
ATOM 724 C CA . PHE A 1 92 ? -7.372 11.052 -0.122 1.00 97.19 92 PHE A CA 1
ATOM 725 C C . PHE A 1 92 ? -7.928 12.305 0.536 1.00 97.19 92 PHE A C 1
ATOM 727 O O . PHE A 1 92 ? -9.130 12.541 0.405 1.00 97.19 92 PHE A O 1
ATOM 734 N N . ALA A 1 93 ? -7.078 13.094 1.206 1.00 96.31 93 ALA A N 1
ATOM 735 C CA . ALA A 1 93 ? -7.492 14.272 1.956 1.00 96.31 93 ALA A CA 1
ATOM 736 C C . ALA A 1 93 ? -8.711 13.920 2.831 1.00 96.31 93 ALA A C 1
ATOM 738 O O . ALA A 1 93 ? -9.809 14.444 2.652 1.00 96.31 93 ALA A O 1
ATOM 739 N N . ALA A 1 94 ? -8.537 12.908 3.683 1.00 95.50 94 ALA A N 1
ATOM 740 C CA . ALA A 1 94 ? -9.607 12.309 4.470 1.00 95.50 94 ALA A CA 1
ATOM 741 C C . ALA A 1 94 ? -9.065 11.720 5.774 1.00 95.50 94 ALA A C 1
ATOM 743 O O . ALA A 1 94 ? -7.868 11.437 5.896 1.00 95.50 94 ALA A O 1
ATOM 744 N N . ASN A 1 95 ? -9.962 11.521 6.741 1.00 94.62 95 ASN A N 1
ATOM 745 C CA . ASN A 1 95 ? -9.627 10.790 7.956 1.00 94.62 95 ASN A CA 1
ATOM 746 C C . ASN A 1 95 ? -9.357 9.323 7.610 1.00 94.62 95 ASN A C 1
ATOM 748 O O . ASN A 1 95 ? -10.063 8.730 6.794 1.00 94.62 95 ASN A O 1
ATOM 752 N N . ILE A 1 96 ? -8.333 8.748 8.232 1.00 96.25 96 ILE A N 1
ATOM 753 C CA . ILE A 1 96 ? -7.940 7.362 8.002 1.00 96.25 96 ILE A CA 1
ATOM 754 C C . ILE A 1 96 ? -7.885 6.617 9.331 1.00 96.25 96 ILE A C 1
ATOM 756 O O . ILE A 1 96 ? -7.258 7.078 10.288 1.00 96.25 96 ILE A O 1
ATOM 760 N N . ARG A 1 97 ? -8.508 5.439 9.371 1.00 95.44 97 ARG A N 1
ATOM 761 C CA . ARG A 1 97 ? -8.392 4.470 10.467 1.00 95.44 97 ARG A CA 1
ATOM 762 C C . ARG A 1 97 ? -7.522 3.303 10.019 1.00 95.44 97 ARG A C 1
ATOM 764 O O . ARG A 1 97 ? -7.748 2.775 8.935 1.00 95.44 97 ARG A O 1
ATOM 771 N N . ILE A 1 98 ? -6.523 2.929 10.814 1.00 96.00 98 ILE A N 1
ATOM 772 C CA . ILE A 1 98 ? -5.492 1.953 10.437 1.00 96.00 98 ILE A CA 1
ATOM 773 C C . ILE A 1 98 ? -5.517 0.723 11.334 1.00 96.00 98 ILE A C 1
ATOM 775 O O . ILE A 1 98 ? -5.551 0.819 12.560 1.00 96.00 98 ILE A O 1
ATOM 779 N N . TRP A 1 99 ? -5.435 -0.436 10.699 1.00 95.81 99 TRP A N 1
ATOM 780 C CA . TRP A 1 99 ? -5.291 -1.735 11.330 1.00 95.81 99 TRP A CA 1
ATOM 781 C C . TRP A 1 99 ? -4.020 -2.361 10.770 1.00 95.81 99 TRP A C 1
ATOM 783 O O . TRP A 1 99 ? -4.019 -2.955 9.697 1.00 95.81 99 TRP A O 1
ATOM 793 N N . ALA A 1 100 ? -2.907 -2.171 11.477 1.00 96.06 100 ALA A N 1
ATOM 794 C CA . ALA A 1 100 ? -1.590 -2.696 11.117 1.00 96.06 100 ALA A CA 1
ATOM 795 C C . ALA A 1 100 ? -0.711 -2.781 12.377 1.00 96.06 100 ALA A C 1
ATOM 797 O O . ALA A 1 100 ? -0.945 -2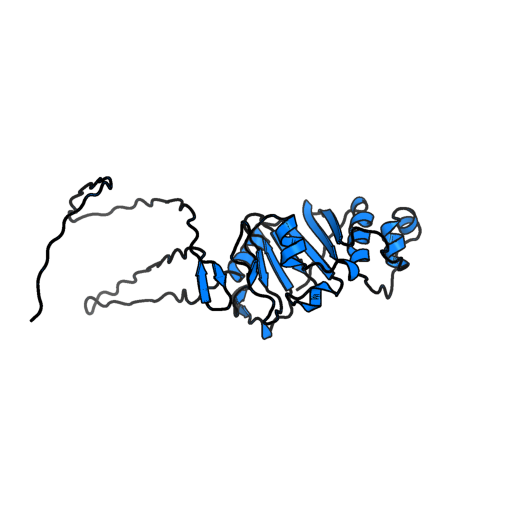.010 13.315 1.00 96.06 100 ALA A O 1
ATOM 798 N N . PRO A 1 101 ? 0.303 -3.661 12.422 1.00 95.62 101 PRO A N 1
ATOM 799 C CA . PRO A 1 101 ? 1.304 -3.628 13.482 1.00 95.62 101 PRO A CA 1
ATOM 800 C C . PRO A 1 101 ? 1.939 -2.235 13.591 1.00 95.62 101 PRO A C 1
ATOM 802 O O . PRO A 1 101 ? 2.312 -1.632 12.584 1.00 95.62 101 PRO A O 1
ATOM 805 N N . SER A 1 102 ? 2.076 -1.716 14.812 1.00 93.69 102 SER A N 1
ATOM 806 C CA . SER A 1 102 ? 2.619 -0.375 15.060 1.00 93.69 102 SER A CA 1
ATOM 807 C C . SER A 1 102 ? 3.658 -0.376 16.171 1.00 93.69 102 SER A C 1
ATOM 809 O O . SER A 1 102 ? 3.565 -1.190 17.086 1.00 93.69 102 SER A O 1
ATOM 811 N N . ASP A 1 103 ? 4.623 0.541 16.109 1.00 91.38 103 ASP A N 1
ATOM 812 C CA . ASP A 1 103 ? 5.563 0.775 17.209 1.00 91.38 103 ASP A CA 1
ATOM 813 C C . ASP A 1 103 ? 5.045 1.872 18.160 1.00 91.38 103 ASP A C 1
ATOM 815 O O . ASP A 1 103 ? 4.057 2.561 17.890 1.00 91.38 103 ASP A O 1
ATOM 819 N N . THR A 1 104 ? 5.708 2.041 19.303 1.00 89.12 104 THR A N 1
ATOM 820 C CA . THR A 1 104 ? 5.321 3.039 20.313 1.00 89.12 104 THR A CA 1
ATOM 821 C C . THR A 1 104 ? 5.521 4.482 19.851 1.00 89.12 104 THR A C 1
ATOM 823 O O . THR A 1 104 ? 4.933 5.386 20.447 1.00 89.12 104 THR A O 1
ATOM 826 N N . ARG A 1 105 ? 6.327 4.714 18.807 1.00 91.12 105 ARG A N 1
ATOM 827 C CA . ARG A 1 105 ? 6.654 6.043 18.267 1.00 91.12 105 ARG A CA 1
ATOM 828 C C . ARG A 1 105 ? 5.650 6.489 17.203 1.00 91.12 105 ARG A C 1
ATOM 830 O O . ARG A 1 105 ? 5.423 7.685 17.042 1.00 91.12 105 ARG A O 1
ATOM 837 N N . SER A 1 106 ? 5.034 5.545 16.501 1.00 92.50 106 SER A N 1
ATOM 838 C CA . SER A 1 106 ? 3.964 5.765 15.534 1.00 92.50 106 SER A CA 1
ATOM 839 C C . SER A 1 106 ? 2.628 5.979 16.249 1.00 92.50 106 SER A C 1
ATOM 841 O O . SER A 1 106 ? 1.828 5.057 16.454 1.00 92.50 106 SER A O 1
ATOM 843 N N . LYS A 1 107 ? 2.417 7.229 16.670 1.00 90.44 107 LYS A N 1
ATOM 844 C CA . LYS A 1 107 ? 1.213 7.674 17.375 1.00 90.44 107 LYS A CA 1
ATOM 845 C C . LYS A 1 107 ? 0.088 8.063 16.424 1.00 90.44 107 LYS A C 1
ATOM 847 O O . LYS A 1 107 ? 0.343 8.593 15.344 1.00 90.44 107 LYS A O 1
ATOM 852 N N . SER A 1 108 ? -1.153 7.882 16.868 1.00 91.44 108 SER A N 1
ATOM 853 C CA . SER A 1 108 ? -2.317 8.465 16.192 1.00 91.44 108 SER A CA 1
ATOM 854 C C . SER A 1 108 ? -2.165 9.990 16.041 1.00 91.44 108 SER A C 1
ATOM 856 O O . SER A 1 108 ? -1.722 10.688 16.953 1.00 91.44 108 SER A O 1
ATOM 858 N N . ILE A 1 109 ? -2.534 10.525 14.877 1.00 90.81 109 ILE A N 1
ATOM 859 C CA . ILE A 1 109 ? -2.497 11.952 14.550 1.00 90.81 109 ILE A CA 1
ATOM 860 C C . ILE A 1 109 ? -3.919 12.505 14.662 1.00 90.81 109 ILE A C 1
ATOM 862 O O . ILE A 1 109 ? -4.719 12.354 13.740 1.00 90.81 109 ILE A O 1
ATOM 866 N N . CYS A 1 110 ? -4.221 13.169 15.777 1.00 86.56 110 CYS A N 1
ATOM 867 C CA . CYS A 1 110 ? -5.544 13.751 16.041 1.00 86.56 110 CYS A CA 1
ATOM 868 C C . CYS A 1 110 ? -5.671 15.244 15.704 1.00 86.56 110 CYS A C 1
ATOM 870 O O . CYS A 1 110 ? -6.767 15.794 15.762 1.00 86.56 110 CYS A O 1
ATOM 872 N N . LYS A 1 111 ? -4.563 15.910 15.361 1.00 82.19 111 LYS A N 1
ATOM 873 C CA . LYS A 1 111 ? -4.530 17.347 15.056 1.00 82.19 111 LYS A CA 1
ATOM 874 C C . LYS A 1 111 ? -4.475 17.598 13.547 1.00 82.19 111 LYS A C 1
ATOM 876 O O . LYS A 1 111 ? -3.882 16.815 12.804 1.00 82.19 111 LYS A O 1
ATOM 881 N N . GLY A 1 112 ? -5.016 18.739 13.125 1.00 84.69 112 GLY A N 1
ATOM 882 C CA . GLY A 1 112 ? -5.061 19.173 11.727 1.00 84.69 112 GLY A CA 1
ATOM 883 C C . GLY A 1 112 ? -6.377 18.825 11.031 1.00 84.69 112 GLY A C 1
ATOM 884 O O . GLY A 1 112 ? -7.313 18.341 11.660 1.00 84.69 112 GLY A O 1
ATOM 885 N N . GLN A 1 113 ? -6.441 19.090 9.724 1.00 87.12 113 GLN A N 1
ATOM 886 C CA . GLN A 1 113 ? -7.661 18.909 8.928 1.00 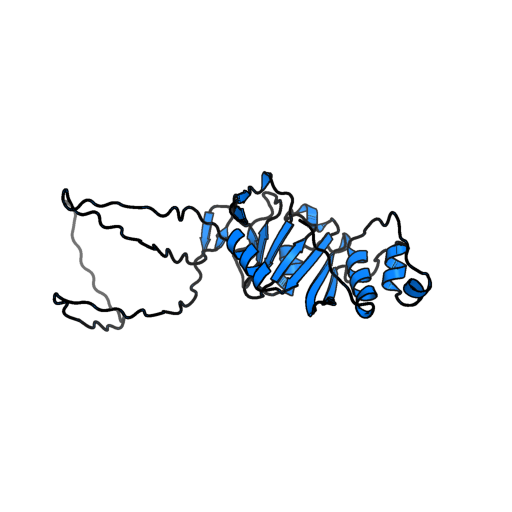87.12 113 GLN A CA 1
ATOM 887 C C . GLN A 1 113 ? -8.097 17.440 8.825 1.00 87.12 113 GLN A C 1
ATOM 889 O O . GLN A 1 113 ? -9.290 17.154 8.860 1.00 87.12 113 GLN A O 1
ATOM 894 N N . TYR A 1 114 ? -7.132 16.520 8.710 1.00 93.31 114 TYR A N 1
ATOM 895 C CA . TYR A 1 114 ? -7.380 15.088 8.548 1.00 93.31 114 TYR A CA 1
ATOM 896 C C . TYR A 1 114 ? -6.620 14.266 9.587 1.00 93.31 114 TYR A C 1
ATOM 898 O O . TYR A 1 114 ? -5.393 14.384 9.728 1.00 93.31 114 TYR A O 1
ATOM 906 N N . GLN A 1 115 ? -7.366 13.408 10.274 1.00 91.75 115 GLN A N 1
ATOM 907 C CA . GLN A 1 115 ? -6.904 12.549 11.356 1.00 91.75 115 GLN A CA 1
ATOM 908 C C . GLN A 1 115 ? -6.378 11.212 10.821 1.00 91.75 115 GLN A C 1
ATOM 910 O O . GLN A 1 115 ? -6.873 10.682 9.828 1.00 91.75 115 GLN A O 1
ATOM 915 N N . LEU A 1 116 ? -5.391 10.641 11.508 1.00 94.25 116 LEU A N 1
ATOM 916 C CA . LEU A 1 116 ? -4.900 9.282 11.279 1.00 94.25 116 LEU A CA 1
ATOM 917 C C . LEU A 1 116 ? -4.967 8.520 12.602 1.00 94.25 116 LEU A C 1
ATOM 919 O O . LEU A 1 116 ? -4.266 8.883 13.540 1.00 94.25 116 LEU A O 1
ATOM 923 N N . ARG A 1 117 ? -5.807 7.492 12.697 1.00 91.88 117 ARG A N 1
ATOM 924 C CA . ARG A 1 117 ? -6.130 6.827 13.966 1.00 91.88 117 ARG A CA 1
ATOM 925 C C . ARG A 1 117 ? -5.845 5.342 13.906 1.00 91.88 117 ARG A C 1
ATOM 927 O O . ARG A 1 117 ? -6.314 4.679 12.986 1.00 91.88 117 ARG A O 1
ATOM 934 N N . LYS A 1 118 ? -5.147 4.808 14.906 1.00 92.56 118 LYS A N 1
ATOM 935 C CA . LYS A 1 118 ? -5.077 3.357 15.099 1.00 92.56 118 LYS A CA 1
ATOM 936 C C . LYS A 1 118 ? -6.439 2.826 15.526 1.00 92.56 118 LYS A C 1
ATOM 938 O O . LYS A 1 118 ? -7.108 3.422 16.366 1.00 92.56 118 LYS A O 1
ATOM 943 N N . ILE A 1 119 ? -6.841 1.713 14.931 1.00 90.81 119 ILE A N 1
ATOM 944 C CA . ILE A 1 119 ? -8.012 0.962 15.364 1.00 90.81 119 ILE A CA 1
ATOM 945 C C . ILE A 1 119 ? -7.639 0.244 16.658 1.00 90.81 119 ILE A C 1
ATOM 947 O O . ILE A 1 119 ? -6.580 -0.382 16.754 1.00 90.81 119 ILE A O 1
ATOM 951 N N . ALA A 1 120 ? -8.495 0.387 17.665 1.00 86.69 120 ALA A N 1
ATOM 952 C CA . ALA A 1 120 ? -8.285 -0.229 18.961 1.00 86.69 120 ALA A CA 1
ATOM 953 C C . ALA A 1 120 ? -8.399 -1.758 18.861 1.00 86.69 120 ALA A C 1
ATOM 955 O O . ALA A 1 120 ? -9.249 -2.292 18.152 1.00 86.69 120 ALA A O 1
ATOM 956 N N . SER A 1 121 ? -7.509 -2.449 19.570 1.00 86.12 121 SER A N 1
ATOM 957 C CA . SER A 1 121 ? -7.516 -3.903 19.707 1.00 86.12 121 SER A CA 1
ATOM 958 C C . SER A 1 121 ? -8.274 -4.295 20.976 1.00 86.12 121 SER A C 1
ATOM 960 O O . SER A 1 121 ? -8.080 -3.635 22.001 1.00 86.12 121 SER A O 1
ATOM 962 N N . PRO A 1 122 ? -9.066 -5.377 20.960 1.00 89.25 122 PRO A N 1
ATOM 963 C CA . PRO A 1 122 ? -9.451 -6.172 19.792 1.00 89.25 122 PRO A CA 1
ATOM 964 C C . PRO A 1 122 ? -10.599 -5.532 18.990 1.00 89.25 122 PRO A C 1
ATOM 966 O O . PRO A 1 122 ? -11.373 -4.740 19.523 1.00 89.25 122 PRO A O 1
ATOM 969 N N . MET A 1 123 ? -10.737 -5.928 17.722 1.00 87.19 123 MET A N 1
ATOM 970 C CA . MET A 1 123 ? -11.858 -5.542 16.856 1.00 87.19 123 MET A CA 1
ATOM 971 C C . MET A 1 123 ? -12.864 -6.687 16.683 1.00 87.19 123 MET A C 1
ATOM 973 O O . MET A 1 123 ? -12.494 -7.854 16.801 1.00 87.19 123 MET A O 1
ATOM 977 N N . GLN A 1 124 ? -14.112 -6.366 16.331 1.00 85.12 124 GLN A N 1
ATOM 978 C CA . GLN A 1 124 ? -15.113 -7.359 15.924 1.00 85.12 124 GLN A CA 1
ATOM 979 C C . GLN A 1 124 ? -15.193 -7.417 14.399 1.00 85.12 124 GLN A C 1
ATOM 981 O O . GLN A 1 124 ? -15.647 -6.471 13.764 1.00 85.12 124 GLN A O 1
ATOM 986 N N . PHE A 1 125 ? -14.799 -8.535 13.797 1.00 84.12 125 PHE A N 1
ATOM 987 C CA . PHE A 1 125 ? -14.851 -8.723 12.350 1.00 84.12 125 PHE A CA 1
ATOM 988 C C . PHE A 1 125 ? -15.668 -9.968 12.011 1.00 84.12 125 PHE A C 1
ATOM 990 O O . PHE A 1 125 ? -15.325 -11.073 12.423 1.00 84.12 125 PHE A O 1
ATOM 997 N N . ALA A 1 126 ? -16.767 -9.785 11.271 1.00 81.38 126 ALA A N 1
ATOM 998 C CA . ALA A 1 126 ? -17.675 -10.866 10.869 1.00 81.38 126 ALA A CA 1
ATOM 999 C C . ALA A 1 126 ? -18.154 -11.766 12.037 1.00 81.38 126 ALA A C 1
ATOM 1001 O O . ALA A 1 126 ? -18.312 -12.971 11.875 1.00 81.38 126 ALA A O 1
ATOM 1002 N N . GLY A 1 127 ? -18.374 -11.180 13.220 1.00 80.06 127 GLY A N 1
ATOM 1003 C CA . GLY A 1 127 ? -18.814 -11.900 14.423 1.00 80.06 127 GLY A CA 1
ATOM 1004 C C . GLY A 1 127 ? -17.686 -12.486 15.280 1.00 80.06 127 GLY A C 1
ATOM 1005 O O . GLY A 1 127 ? -17.948 -12.896 16.408 1.00 80.06 127 GLY A O 1
ATOM 1006 N N . SER A 1 128 ? -16.440 -12.455 14.804 1.00 85.25 128 SER A N 1
ATOM 1007 C CA . SER A 1 128 ? -15.267 -12.937 15.539 1.00 85.25 128 SER A CA 1
ATOM 1008 C C . SER A 1 128 ? -14.464 -11.788 16.138 1.00 85.25 128 SER A C 1
ATOM 1010 O O . SER A 1 128 ? -14.256 -10.757 15.494 1.00 85.25 128 SER A O 1
ATOM 1012 N N . GLN A 1 129 ? -13.964 -11.991 17.355 1.00 89.38 129 GLN A N 1
ATOM 1013 C CA . GLN A 1 129 ? -13.025 -11.070 17.984 1.00 89.38 129 GLN A CA 1
ATOM 1014 C C . GLN A 1 129 ? -11.620 -11.313 17.436 1.00 89.38 129 GLN A C 1
ATOM 1016 O O . GLN A 1 129 ? -11.113 -12.433 17.476 1.00 89.38 129 GLN A O 1
ATOM 1021 N N . VAL A 1 130 ? -10.986 -10.263 16.923 1.00 89.81 130 VAL A N 1
ATOM 1022 C CA . VAL A 1 130 ? -9.641 -10.324 16.348 1.00 89.81 130 VAL A CA 1
ATOM 1023 C C . VAL A 1 130 ? -8.755 -9.335 17.089 1.00 89.81 130 VAL A C 1
ATOM 1025 O O . VAL A 1 130 ? -8.980 -8.124 17.040 1.00 89.81 130 VAL A O 1
ATOM 1028 N N . SER A 1 131 ? -7.741 -9.841 17.788 1.00 91.06 131 SER A N 1
ATOM 1029 C CA . SER A 1 131 ? -6.726 -8.998 18.419 1.00 91.06 131 SER A CA 1
ATOM 1030 C C . SER A 1 131 ? -5.675 -8.548 17.404 1.00 91.06 131 SER A C 1
ATOM 1032 O O . SER A 1 131 ? -5.441 -9.184 16.374 1.00 91.06 131 SER A O 1
ATOM 1034 N N . ARG A 1 132 ? -5.032 -7.416 17.684 1.00 91.00 132 ARG A N 1
ATOM 1035 C CA . ARG A 1 132 ? -3.970 -6.848 16.851 1.00 91.00 132 ARG A CA 1
ATOM 1036 C C . ARG A 1 132 ? -2.725 -7.721 16.800 1.00 91.00 132 ARG A C 1
ATOM 1038 O O . ARG A 1 132 ? -2.033 -7.740 15.792 1.00 91.00 132 ARG A O 1
ATOM 1045 N N . GLU A 1 133 ? -2.482 -8.468 17.862 1.00 89.50 133 GLU A N 1
ATOM 1046 C CA . GLU A 1 133 ? -1.330 -9.341 18.043 1.00 89.50 133 GLU A CA 1
ATOM 1047 C C . GLU A 1 133 ? -1.501 -10.668 17.287 1.00 89.50 133 GLU A C 1
ATOM 1049 O O . GLU A 1 133 ? -0.514 -11.254 16.852 1.00 89.50 133 GLU A O 1
ATOM 1054 N N . ALA A 1 134 ? -2.747 -11.118 17.094 1.00 90.56 134 ALA A N 1
ATOM 1055 C CA . ALA A 1 134 ? -3.073 -12.355 16.382 1.00 90.56 134 ALA A CA 1
ATOM 1056 C C . ALA A 1 134 ? -3.290 -12.163 14.870 1.00 90.56 134 ALA A C 1
ATOM 1058 O O . ALA A 1 134 ? -3.497 -13.141 14.152 1.00 90.56 134 ALA A O 1
ATOM 1059 N N . ASP A 1 135 ? -3.258 -10.925 14.370 1.00 92.38 135 ASP A N 1
ATOM 1060 C CA . ASP A 1 135 ? -3.552 -10.615 12.974 1.00 92.38 135 ASP A CA 1
ATOM 1061 C C . ASP A 1 135 ? -2.459 -9.761 12.317 1.00 92.38 135 ASP A C 1
ATOM 1063 O O . ASP A 1 135 ? -2.233 -8.600 12.657 1.00 92.38 135 ASP A O 1
ATOM 1067 N N . SER A 1 136 ? -1.816 -10.337 11.302 1.00 91.56 136 SER A N 1
ATOM 1068 C CA . SER A 1 136 ? -0.751 -9.703 10.520 1.00 91.56 136 SER A CA 1
ATOM 1069 C C . SER A 1 136 ? -1.263 -8.893 9.328 1.00 91.56 136 SER A C 1
ATOM 1071 O O . SER A 1 136 ? -0.463 -8.332 8.566 1.00 91.56 136 SER A O 1
ATOM 1073 N N . THR A 1 137 ? -2.584 -8.838 9.121 1.00 93.94 137 THR A N 1
ATOM 1074 C CA . THR A 1 137 ? -3.146 -8.053 8.029 1.00 93.94 137 THR A CA 1
ATOM 1075 C C . THR A 1 137 ? -2.970 -6.559 8.263 1.00 93.94 137 THR A C 1
ATOM 1077 O O . THR A 1 137 ? -2.953 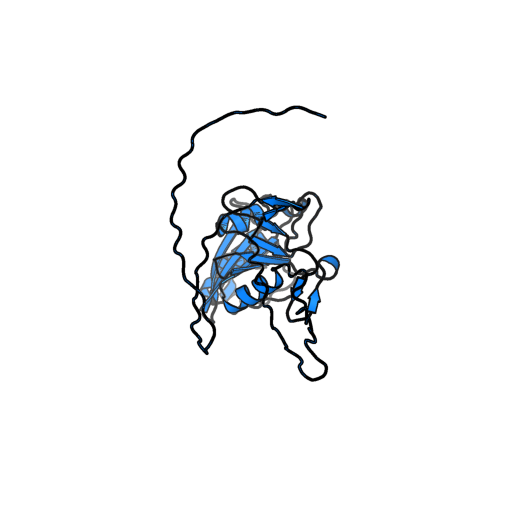-6.061 9.393 1.00 93.94 137 THR A O 1
ATOM 1080 N N . LYS A 1 138 ? -2.812 -5.846 7.148 1.00 96.69 138 LYS A N 1
ATOM 1081 C CA . LYS A 1 138 ? -2.544 -4.415 7.132 1.00 96.69 138 LYS A CA 1
ATOM 1082 C C . LYS A 1 138 ? -3.535 -3.751 6.200 1.00 96.69 138 LYS A C 1
ATOM 1084 O O . LYS A 1 138 ? -3.544 -4.007 4.992 1.00 96.69 138 LYS A O 1
ATOM 1089 N N . TRP A 1 139 ? -4.410 -2.947 6.776 1.00 97.31 139 TRP A N 1
ATOM 1090 C CA . TRP A 1 139 ?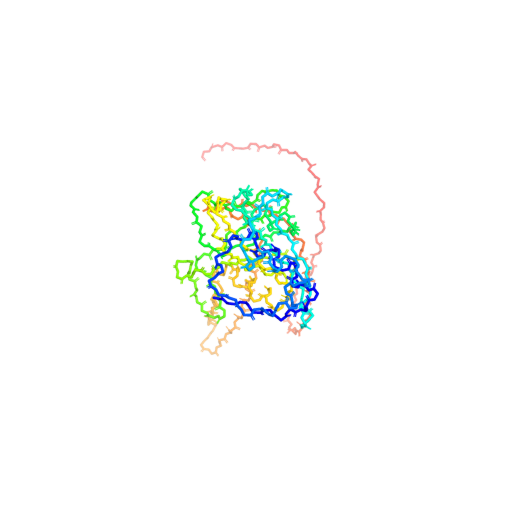 -5.411 -2.222 6.019 1.00 97.31 139 TRP A CA 1
ATOM 1091 C C . TRP A 1 139 ? -5.779 -0.904 6.673 1.00 97.31 139 TRP A C 1
ATOM 1093 O O . TRP A 1 139 ? -5.488 -0.643 7.841 1.00 97.31 139 TRP A O 1
ATOM 1103 N N . ALA A 1 140 ? -6.410 -0.052 5.878 1.00 97.81 140 ALA A N 1
ATOM 1104 C CA . ALA A 1 140 ? -6.889 1.239 6.308 1.00 97.81 140 ALA A CA 1
ATOM 1105 C C . ALA A 1 140 ? -8.259 1.543 5.702 1.00 97.81 140 ALA A C 1
ATOM 1107 O O . ALA A 1 140 ? -8.503 1.270 4.528 1.00 97.81 140 ALA A O 1
ATOM 1108 N N . VAL A 1 141 ? -9.137 2.136 6.501 1.00 97.50 141 VAL A N 1
ATOM 1109 C CA . VAL A 1 141 ? -10.422 2.677 6.050 1.00 97.50 141 VAL A CA 1
ATOM 1110 C C . VAL A 1 141 ? -10.262 4.174 5.846 1.00 97.50 141 VAL A C 1
ATOM 1112 O O . VAL A 1 141 ? -9.720 4.863 6.712 1.00 97.50 141 VAL A O 1
ATOM 1115 N N . VAL A 1 142 ? -10.719 4.667 4.696 1.00 97.62 142 VAL A N 1
ATOM 1116 C CA . VAL A 1 142 ? -10.693 6.086 4.336 1.00 97.62 142 VAL A CA 1
ATOM 1117 C C . VAL A 1 142 ? -12.100 6.654 4.505 1.00 97.62 142 VAL A C 1
ATOM 1119 O O . VAL A 1 142 ? -12.986 6.422 3.675 1.00 97.62 142 VAL A O 1
ATOM 1122 N N . ASP A 1 143 ? -12.314 7.382 5.598 1.00 92.75 143 ASP A N 1
ATOM 1123 C CA . ASP A 1 143 ? -13.638 7.848 6.001 1.00 92.75 143 ASP A CA 1
ATOM 1124 C C . ASP A 1 143 ? -14.218 8.830 4.966 1.00 92.75 143 ASP A C 1
ATOM 1126 O O . ASP A 1 143 ? -13.541 9.742 4.485 1.00 92.75 143 ASP A O 1
ATOM 1130 N N . GLY A 1 144 ? -15.495 8.646 4.619 1.00 90.56 144 GLY A N 1
ATOM 1131 C CA . GLY A 1 144 ? -16.210 9.514 3.673 1.00 90.56 144 GLY A CA 1
ATOM 1132 C C . GLY A 1 144 ? -15.814 9.336 2.201 1.00 90.56 144 GLY A C 1
ATOM 1133 O O . GLY A 1 144 ? -16.236 10.130 1.362 1.00 90.56 144 GLY A O 1
ATOM 1134 N N . LYS A 1 145 ? -15.010 8.314 1.872 1.00 94.12 145 LYS A N 1
ATOM 1135 C CA . LYS A 1 145 ? -14.565 8.012 0.498 1.00 94.12 145 LYS A CA 1
ATOM 1136 C C . LYS A 1 145 ? -14.989 6.629 -0.003 1.00 94.12 145 LYS A C 1
ATOM 1138 O O . LYS A 1 145 ? -14.534 6.223 -1.066 1.00 94.12 145 LYS A O 1
ATOM 1143 N N . ASN A 1 146 ? -15.786 5.878 0.764 1.00 95.69 146 ASN A N 1
ATOM 1144 C CA . ASN A 1 146 ? -16.155 4.485 0.462 1.00 95.69 146 ASN A CA 1
ATOM 1145 C C . ASN A 1 146 ? -14.949 3.599 0.107 1.00 95.69 146 ASN A C 1
ATOM 1147 O O . ASN A 1 146 ? -15.065 2.692 -0.713 1.00 95.69 146 ASN A O 1
ATOM 1151 N N . THR A 1 147 ? -13.777 3.886 0.679 1.00 97.75 147 THR A N 1
ATOM 1152 C CA . THR A 1 147 ? -12.508 3.312 0.227 1.00 97.75 147 THR A CA 1
ATOM 1153 C C . THR A 1 147 ? -11.837 2.524 1.344 1.00 97.75 147 THR A C 1
ATOM 1155 O O . THR A 1 147 ? -11.692 3.014 2.467 1.00 97.75 147 THR A O 1
ATOM 1158 N N . VAL A 1 148 ? -11.393 1.310 1.013 1.00 98.06 148 VAL A N 1
ATOM 1159 C CA . VAL A 1 148 ? -10.546 0.464 1.865 1.00 98.06 148 VAL A CA 1
ATOM 1160 C C . VAL A 1 148 ? -9.220 0.237 1.157 1.00 98.06 148 VAL A C 1
ATOM 1162 O O . VAL A 1 148 ? -9.192 -0.157 -0.007 1.00 98.06 148 VAL A O 1
ATOM 1165 N N . CYS A 1 149 ? -8.123 0.476 1.862 1.00 98.44 149 CYS A N 1
ATOM 1166 C CA . CYS A 1 149 ? -6.767 0.282 1.373 1.00 98.44 149 CYS A CA 1
ATOM 1167 C C . CYS A 1 149 ? -6.135 -0.937 2.030 1.00 98.44 149 CYS A C 1
ATOM 1169 O O . CYS A 1 149 ? -6.118 -1.032 3.253 1.00 98.44 149 CYS A O 1
ATOM 1171 N N . LEU A 1 150 ? -5.566 -1.832 1.230 1.00 97.94 150 LEU A N 1
ATOM 1172 C CA . LEU A 1 150 ? -4.701 -2.912 1.697 1.00 97.94 150 LEU A CA 1
ATOM 1173 C C . LEU A 1 150 ? -3.255 -2.498 1.496 1.00 97.94 150 LEU A C 1
ATOM 1175 O O . LEU A 1 150 ? -2.925 -1.962 0.440 1.00 97.94 150 LEU A O 1
ATOM 1179 N N . THR A 1 151 ? -2.395 -2.741 2.477 1.00 97.25 151 THR A N 1
ATOM 1180 C CA . THR A 1 151 ? -1.010 -2.264 2.440 1.00 97.25 151 THR A CA 1
ATOM 1181 C C . THR A 1 151 ? -0.020 -3.390 2.711 1.00 97.25 151 THR A C 1
ATOM 1183 O O . THR A 1 151 ? -0.356 -4.423 3.292 1.00 97.25 151 THR A O 1
ATOM 1186 N N . THR A 1 152 ? 1.231 -3.200 2.293 1.00 96.50 152 THR A N 1
ATOM 1187 C CA . THR A 1 152 ? 2.327 -4.099 2.689 1.00 96.50 152 THR A CA 1
ATOM 1188 C C . THR A 1 152 ? 3.097 -3.585 3.902 1.00 96.50 152 THR A C 1
ATOM 1190 O O . THR A 1 152 ? 3.651 -4.402 4.639 1.00 96.50 152 THR A O 1
ATOM 1193 N N . ASN A 1 153 ? 3.085 -2.268 4.143 1.00 96.88 153 ASN A N 1
ATOM 1194 C CA . ASN A 1 153 ? 3.832 -1.621 5.221 1.00 96.88 153 ASN A CA 1
ATOM 1195 C C . ASN A 1 153 ? 3.102 -1.654 6.569 1.00 96.88 153 ASN A C 1
ATOM 1197 O O . ASN A 1 153 ? 1.911 -1.334 6.660 1.00 96.88 153 ASN A O 1
ATOM 1201 N N . ASP A 1 154 ? 3.854 -1.939 7.629 1.00 97.25 154 ASP A N 1
ATOM 1202 C CA . ASP A 1 154 ? 3.433 -1.691 9.011 1.00 97.25 154 ASP A CA 1
ATOM 1203 C C . ASP A 1 154 ? 3.279 -0.182 9.284 1.00 97.25 154 ASP A C 1
ATOM 1205 O O . ASP A 1 154 ? 3.758 0.672 8.532 1.00 97.25 154 ASP A O 1
ATOM 1209 N N . TYR A 1 155 ? 2.649 0.179 10.403 1.00 96.62 155 TYR A N 1
ATOM 1210 C CA . TYR A 1 155 ? 2.648 1.557 10.894 1.00 96.62 155 TYR A CA 1
ATOM 1211 C C . TYR A 1 155 ? 3.795 1.789 11.887 1.00 96.62 155 TYR A C 1
ATOM 1213 O O . TYR A 1 155 ? 3.596 2.021 13.079 1.00 96.62 155 TYR A O 1
ATOM 1221 N N . LYS A 1 156 ? 5.035 1.702 11.401 1.00 96.56 156 LYS A N 1
ATOM 1222 C CA . LYS A 1 156 ? 6.265 1.836 12.204 1.00 96.56 156 LYS A CA 1
ATOM 1223 C C . LYS A 1 156 ? 7.191 2.889 11.609 1.00 96.56 156 LYS A C 1
ATOM 1225 O O . LYS A 1 156 ? 7.230 3.084 10.397 1.00 96.56 156 LYS A O 1
ATOM 1230 N N . VAL A 1 157 ? 8.015 3.526 12.439 1.00 95.62 157 VAL A N 1
ATOM 1231 C CA . VAL A 1 157 ? 8.958 4.557 11.964 1.00 95.62 157 VAL A CA 1
ATOM 1232 C C . VAL A 1 157 ? 9.971 3.984 10.963 1.00 95.62 157 VAL A C 1
ATOM 1234 O O . VAL A 1 157 ? 10.346 4.671 10.011 1.00 95.62 157 VAL A O 1
ATOM 1237 N N . GLY A 1 158 ? 10.388 2.727 11.154 1.00 96.19 158 GLY A N 1
ATOM 1238 C CA . GLY A 1 158 ? 11.334 2.032 10.271 1.00 96.19 158 GLY A CA 1
ATOM 1239 C C . GLY A 1 158 ? 10.808 1.800 8.851 1.00 96.19 158 GLY A C 1
ATOM 1240 O O . GLY A 1 158 ? 11.588 1.826 7.902 1.00 96.19 158 GLY A O 1
ATOM 1241 N N . GLU A 1 159 ? 9.487 1.694 8.683 1.00 97.19 159 GLU A N 1
ATOM 1242 C CA . GLU A 1 159 ? 8.836 1.408 7.395 1.00 97.19 159 GLU A CA 1
ATOM 1243 C C . GLU A 1 159 ? 9.027 2.527 6.375 1.00 97.19 159 GLU A C 1
ATOM 1245 O O . GLU A 1 159 ? 8.892 2.306 5.175 1.00 97.19 159 GLU A O 1
ATOM 1250 N N . LYS A 1 160 ? 9.401 3.733 6.818 1.00 96.50 160 LYS A N 1
ATOM 1251 C CA . LYS A 1 160 ? 9.743 4.845 5.922 1.00 96.50 160 LYS A CA 1
ATOM 1252 C C . LYS A 1 160 ? 10.899 4.493 4.987 1.00 96.50 160 LYS A C 1
ATOM 1254 O O . LYS A 1 160 ? 10.896 4.948 3.852 1.00 96.50 160 LYS A O 1
ATOM 1259 N N . LYS A 1 161 ? 11.856 3.681 5.448 1.00 96.31 161 LYS A N 1
ATOM 1260 C CA . LYS A 1 161 ? 13.082 3.314 4.716 1.00 96.31 161 LYS A CA 1
ATOM 1261 C C . LYS A 1 161 ? 12.965 2.005 3.925 1.00 96.31 161 LYS A C 1
ATOM 1263 O O . LYS A 1 161 ? 13.938 1.591 3.312 1.00 96.31 161 LYS A O 1
ATOM 1268 N N . ILE A 1 162 ? 11.807 1.355 3.965 1.00 96.31 162 ILE A N 1
ATOM 1269 C CA . ILE A 1 162 ? 11.528 0.058 3.330 1.00 96.31 162 ILE A CA 1
ATOM 1270 C C . ILE A 1 162 ? 10.583 0.318 2.150 1.00 96.31 162 ILE A C 1
ATOM 1272 O O . ILE A 1 162 ? 9.803 1.276 2.223 1.00 96.31 162 ILE A O 1
ATOM 1276 N N . PRO A 1 163 ? 10.624 -0.447 1.048 1.00 97.06 163 PRO A N 1
ATOM 1277 C CA . PRO A 1 163 ? 9.648 -0.244 -0.007 1.00 97.06 163 PRO A CA 1
ATOM 1278 C C . PRO A 1 163 ? 8.258 -0.708 0.448 1.00 97.06 163 PRO A C 1
ATOM 1280 O O . PRO A 1 163 ? 8.081 -1.318 1.505 1.00 97.06 163 PRO A O 1
ATOM 1283 N N . GLY A 1 164 ? 7.226 -0.401 -0.322 1.00 96.69 164 GLY A N 1
ATOM 1284 C CA . GLY A 1 164 ? 5.923 -0.990 -0.075 1.00 96.69 164 GLY A CA 1
ATOM 1285 C C . GLY A 1 164 ? 4.821 -0.479 -0.971 1.00 96.69 164 GLY A C 1
ATOM 1286 O O . GLY A 1 164 ? 5.040 0.296 -1.898 1.00 96.69 164 GLY A O 1
ATOM 1287 N N . ALA A 1 165 ? 3.622 -0.963 -0.695 1.00 97.00 165 ALA A N 1
ATOM 1288 C CA . ALA A 1 165 ? 2.480 -0.817 -1.568 1.00 97.00 165 ALA A CA 1
ATOM 1289 C C . ALA A 1 165 ? 1.228 -0.479 -0.780 1.00 97.00 165 ALA A C 1
ATOM 1291 O O . ALA A 1 165 ? 1.079 -0.876 0.381 1.00 97.00 165 ALA A O 1
ATOM 1292 N N . ALA A 1 166 ? 0.302 0.179 -1.463 1.00 98.00 166 ALA A N 1
ATOM 1293 C CA . ALA A 1 166 ? -1.086 0.208 -1.055 1.00 98.00 166 ALA A CA 1
ATOM 1294 C C . ALA A 1 166 ? -1.987 0.010 -2.273 1.00 98.00 166 ALA A C 1
ATOM 1296 O O . ALA A 1 166 ? -1.728 0.568 -3.335 1.00 98.00 166 ALA A O 1
ATOM 1297 N N . VAL A 1 167 ? -3.050 -0.770 -2.124 1.00 98.06 167 VAL A N 1
ATOM 1298 C CA . VAL A 1 167 ? -4.110 -0.902 -3.125 1.00 98.06 167 VAL A CA 1
ATOM 1299 C C . VAL A 1 167 ? -5.420 -0.531 -2.455 1.00 98.06 167 VAL A C 1
ATOM 1301 O O . VAL A 1 167 ? -5.857 -1.203 -1.524 1.00 98.06 167 VAL A O 1
ATOM 1304 N N . CYS A 1 168 ? -6.021 0.555 -2.919 1.00 98.31 168 CYS A N 1
ATOM 1305 C CA . CYS A 1 168 ? -7.243 1.130 -2.390 1.00 98.31 168 CYS A CA 1
ATOM 1306 C C . CYS A 1 168 ? -8.400 0.864 -3.345 1.00 98.31 168 CYS A C 1
ATOM 1308 O O . CYS A 1 168 ? -8.325 1.205 -4.524 1.00 98.31 168 CYS A O 1
ATOM 1310 N N . LEU A 1 169 ? -9.458 0.250 -2.828 1.00 97.38 169 LEU A N 1
ATOM 1311 C CA . LEU A 1 169 ? -10.667 -0.093 -3.561 1.00 97.38 169 LEU A CA 1
ATOM 1312 C C . LEU A 1 169 ? -11.822 0.768 -3.060 1.00 97.38 169 LEU A C 1
ATOM 1314 O O . LEU A 1 169 ? -12.141 0.750 -1.870 1.00 97.38 169 LEU A O 1
ATOM 1318 N N . GLU A 1 170 ? -12.466 1.472 -3.985 1.00 96.81 170 GLU A N 1
ATOM 1319 C CA . GLU A 1 170 ? -13.710 2.189 -3.731 1.00 96.81 170 GLU A CA 1
ATOM 1320 C C . GLU A 1 170 ? -14.891 1.220 -3.884 1.00 96.81 170 GLU A C 1
ATOM 1322 O O . GLU A 1 170 ? -15.245 0.797 -4.987 1.00 96.81 170 GLU A O 1
ATOM 1327 N N . ASN A 1 171 ? -15.483 0.819 -2.762 1.00 95.00 171 ASN A N 1
ATOM 1328 C CA . ASN A 1 171 ? -16.649 -0.050 -2.720 1.00 95.00 171 ASN A CA 1
ATOM 1329 C C . ASN A 1 171 ? -17.411 0.155 -1.404 1.00 95.00 171 ASN A C 1
ATOM 1331 O O . ASN A 1 171 ? -16.877 -0.108 -0.329 1.00 95.00 171 ASN A O 1
ATOM 1335 N N . ALA A 1 172 ? -18.675 0.574 -1.490 1.00 94.19 172 ALA A N 1
ATOM 1336 C CA . ALA A 1 172 ? -19.484 0.887 -0.311 1.00 94.19 172 ALA A CA 1
ATOM 1337 C C . ALA A 1 172 ? -19.717 -0.325 0.608 1.00 94.19 172 ALA A C 1
ATOM 1339 O O . ALA A 1 172 ? -19.633 -0.193 1.824 1.00 94.19 172 ALA A O 1
ATOM 1340 N N . GLY A 1 173 ? -19.968 -1.514 0.048 1.00 92.44 173 GLY A N 1
ATOM 1341 C CA . GLY A 1 173 ? -20.197 -2.726 0.842 1.00 92.44 173 GLY A CA 1
ATOM 1342 C C . GLY A 1 173 ? -18.955 -3.144 1.630 1.00 92.44 173 GLY A C 1
ATOM 1343 O O . GLY A 1 173 ? -19.033 -3.387 2.833 1.00 92.44 173 GLY A O 1
ATOM 1344 N N . LEU A 1 174 ? -17.796 -3.151 0.967 1.00 92.44 174 LEU A N 1
ATOM 1345 C CA . LEU A 1 174 ? -16.514 -3.443 1.604 1.00 92.44 174 LEU A CA 1
ATOM 1346 C C . LEU A 1 174 ? -16.154 -2.381 2.646 1.00 92.44 174 LEU A C 1
ATOM 1348 O O . LEU A 1 174 ? -15.774 -2.719 3.764 1.00 92.44 174 LEU A O 1
ATOM 1352 N N . TYR A 1 175 ? -16.312 -1.104 2.298 1.00 94.31 175 TYR A N 1
ATOM 1353 C CA . TYR A 1 175 ? -16.100 0.005 3.219 1.00 94.31 175 TYR A CA 1
ATOM 1354 C C . TYR A 1 175 ? -16.954 -0.136 4.475 1.00 94.31 175 TYR A C 1
ATOM 1356 O O . TYR A 1 175 ? -16.415 -0.025 5.569 1.00 94.31 175 TYR A O 1
ATOM 1364 N N . ASN A 1 176 ? -18.245 -0.446 4.340 1.00 92.06 176 ASN A N 1
ATOM 1365 C CA . ASN A 1 176 ? -19.135 -0.622 5.485 1.00 92.06 176 ASN A CA 1
ATOM 1366 C C . ASN A 1 176 ? -18.671 -1.778 6.379 1.00 92.06 176 ASN A C 1
ATOM 1368 O O . ASN A 1 176 ? -18.539 -1.587 7.583 1.00 92.06 176 ASN A O 1
ATOM 1372 N N . ALA A 1 177 ? -18.333 -2.936 5.802 1.00 91.44 177 ALA A N 1
ATOM 1373 C CA . ALA A 1 177 ? -17.855 -4.086 6.571 1.00 91.44 177 ALA A CA 1
ATOM 1374 C C . ALA A 1 177 ? -16.580 -3.769 7.378 1.00 91.44 177 ALA A C 1
ATOM 1376 O O . ALA A 1 177 ? -16.501 -4.070 8.570 1.00 91.44 177 ALA A O 1
ATOM 1377 N N . PHE A 1 178 ? -15.597 -3.118 6.751 1.00 92.88 178 PHE A N 1
ATOM 1378 C CA . PHE A 1 178 ? -14.348 -2.736 7.417 1.00 92.88 178 PHE A CA 1
ATOM 1379 C C . PHE A 1 178 ? -14.535 -1.562 8.385 1.00 92.88 178 PHE A C 1
ATOM 1381 O O . PHE A 1 178 ? -13.899 -1.528 9.435 1.00 92.88 178 PHE A O 1
ATOM 1388 N N . SER A 1 179 ? -15.419 -0.615 8.065 1.00 91.06 179 SER A N 1
ATOM 1389 C CA . SER A 1 179 ? -15.753 0.513 8.936 1.00 91.06 179 SER A CA 1
ATOM 1390 C C . SER A 1 179 ? -16.398 0.039 10.229 1.00 91.06 179 SER A C 1
ATOM 1392 O O . SER A 1 179 ? -15.987 0.504 11.288 1.00 91.06 179 SER A O 1
ATOM 1394 N N . THR A 1 180 ? -17.349 -0.898 10.148 1.00 88.69 180 THR A N 1
ATOM 1395 C CA . THR A 1 180 ? -17.995 -1.506 11.317 1.00 88.69 180 THR A CA 1
ATOM 1396 C C . THR A 1 180 ? -16.987 -2.255 12.177 1.00 88.69 180 THR A C 1
ATOM 1398 O O . THR A 1 180 ? -17.011 -2.121 13.394 1.00 88.69 180 THR A O 1
ATOM 1401 N N . ALA A 1 181 ? -16.054 -2.992 11.570 1.00 87.44 181 ALA A N 1
ATOM 1402 C CA . ALA A 1 181 ? -15.005 -3.650 12.342 1.00 87.44 181 ALA A CA 1
ATOM 1403 C C . ALA A 1 181 ? -14.050 -2.655 13.014 1.00 87.44 181 ALA A C 1
ATOM 1405 O O . ALA A 1 181 ? -13.593 -2.875 14.130 1.00 87.44 181 ALA A O 1
ATOM 1406 N N . ALA A 1 182 ? -13.768 -1.538 12.348 1.00 84.81 182 ALA A N 1
ATOM 1407 C CA . ALA A 1 182 ? -12.922 -0.469 12.859 1.00 84.81 182 ALA A CA 1
ATOM 1408 C C . ALA A 1 182 ? -13.592 0.399 13.943 1.00 84.81 182 ALA A C 1
ATOM 1410 O O . ALA A 1 182 ? -12.947 1.311 14.470 1.00 84.81 182 ALA A O 1
ATOM 1411 N N . GLU A 1 183 ? -14.871 0.182 14.249 1.00 78.31 183 GLU A N 1
ATOM 1412 C CA . GLU A 1 183 ? -15.574 0.861 15.334 1.00 78.31 183 GLU A CA 1
ATOM 1413 C C . GLU A 1 183 ? -15.355 0.113 16.650 1.00 78.31 183 GLU A C 1
ATOM 1415 O O . GLU A 1 183 ? -15.608 -1.083 16.788 1.00 78.31 183 GLU A O 1
ATOM 1420 N N . PHE A 1 184 ? -14.852 0.841 17.644 1.00 57.53 184 PHE A N 1
ATOM 1421 C CA . PHE A 1 184 ? -14.579 0.292 18.959 1.00 57.53 184 PHE A CA 1
ATOM 1422 C C . PHE A 1 184 ? -15.875 0.159 19.761 1.00 57.53 184 PHE A C 1
ATOM 1424 O O . PHE A 1 184 ? -16.299 1.081 20.455 1.00 57.53 184 PHE A O 1
ATOM 1431 N N . LEU A 1 185 ? -16.513 -1.004 19.662 1.00 48.69 185 LEU A N 1
ATOM 1432 C CA . LEU A 1 185 ? -17.643 -1.370 20.508 1.00 48.69 185 LEU A CA 1
ATOM 1433 C C . LEU A 1 185 ? -17.121 -1.925 21.842 1.00 48.69 185 LEU A C 1
ATOM 1435 O O . LEU A 1 185 ? -17.126 -3.137 22.055 1.00 48.69 185 LEU A O 1
ATOM 1439 N N . PHE A 1 186 ? -16.716 -1.066 22.784 1.00 41.09 186 PHE A N 1
ATOM 1440 C CA . PHE A 1 186 ? -16.862 -1.476 24.185 1.00 41.09 186 PHE A CA 1
ATOM 1441 C C . PHE A 1 186 ? -18.366 -1.569 24.468 1.00 41.09 186 PHE A C 1
ATOM 1443 O O . PHE A 1 186 ? -19.024 -0.564 24.707 1.00 41.09 186 PHE A O 1
ATOM 1450 N N . GLY A 1 187 ? -18.899 -2.788 24.389 1.00 39.38 187 GLY A N 1
ATOM 1451 C CA . GLY A 1 187 ? -20.152 -3.181 25.024 1.00 39.38 187 GLY A CA 1
ATOM 1452 C C . GLY A 1 187 ? -21.409 -2.451 24.553 1.00 39.38 187 GLY A C 1
ATOM 1453 O O . GLY A 1 187 ? -21.976 -1.654 25.288 1.00 39.38 187 GLY A O 1
ATOM 1454 N N . LEU A 1 188 ? -21.956 -2.863 23.411 1.00 40.91 188 LEU A N 1
ATOM 1455 C CA . LEU A 1 188 ? -23.407 -3.060 23.339 1.00 40.91 188 LEU A CA 1
ATOM 1456 C C . LEU A 1 188 ? -23.684 -4.551 23.555 1.00 40.91 188 LEU A C 1
ATOM 1458 O O . LEU A 1 188 ? -24.177 -5.248 22.674 1.00 40.91 188 LEU A O 1
ATOM 1462 N N . GLN A 1 189 ? -23.339 -5.070 24.738 1.00 35.19 189 GLN A N 1
ATOM 1463 C CA . GLN A 1 189 ? -24.157 -6.159 25.261 1.00 35.19 189 GLN A CA 1
ATOM 1464 C C . GLN A 1 189 ? -25.521 -5.526 25.521 1.00 35.19 189 GLN A C 1
ATOM 1466 O O . GLN A 1 189 ? -25.606 -4.539 26.248 1.00 35.19 189 GLN A O 1
ATOM 1471 N N . ASN A 1 190 ? -26.573 -6.035 24.884 1.00 41.25 190 ASN A N 1
ATOM 1472 C CA . ASN A 1 190 ? -27.935 -5.667 25.247 1.00 41.25 190 ASN A CA 1
ATOM 1473 C C . ASN A 1 190 ? -28.093 -5.928 26.756 1.00 41.25 190 ASN A C 1
ATOM 1475 O O . ASN A 1 190 ? -28.157 -7.084 27.172 1.00 41.25 190 ASN A O 1
ATOM 1479 N N . ILE A 1 191 ? -28.100 -4.880 27.583 1.00 41.78 191 ILE A N 1
ATOM 1480 C CA . ILE A 1 191 ? -28.397 -5.015 29.009 1.00 41.78 191 ILE A CA 1
ATOM 1481 C C . ILE A 1 191 ? -29.910 -5.222 29.097 1.00 41.78 191 ILE A C 1
ATOM 1483 O O . ILE A 1 191 ? -30.684 -4.271 29.014 1.00 41.78 191 ILE A O 1
ATOM 1487 N N . PHE A 1 192 ? -30.342 -6.475 29.221 1.00 40.31 192 PHE A N 1
ATOM 1488 C CA . PHE A 1 192 ? -31.724 -6.794 29.562 1.00 40.31 192 PHE A CA 1
ATOM 1489 C C . PHE A 1 192 ? -31.939 -6.487 31.049 1.00 40.31 192 PHE A C 1
ATOM 1491 O O . PHE A 1 192 ? -31.594 -7.295 31.907 1.00 40.31 192 PHE A O 1
ATOM 1498 N N . ILE A 1 193 ? -32.501 -5.319 31.374 1.00 42.91 193 ILE A N 1
ATOM 1499 C CA . ILE A 1 193 ? -33.016 -5.059 32.726 1.00 42.91 193 ILE A CA 1
ATOM 1500 C C . ILE A 1 193 ? -34.453 -5.580 32.768 1.00 42.91 193 ILE A C 1
ATOM 1502 O O . ILE A 1 193 ? -35.372 -4.929 32.275 1.00 42.91 193 ILE A O 1
ATOM 1506 N N . ALA A 1 194 ? -34.653 -6.770 33.334 1.00 40.44 194 ALA A N 1
ATOM 1507 C CA . ALA A 1 194 ? -35.987 -7.267 33.648 1.00 40.44 194 ALA A CA 1
ATOM 1508 C C . ALA A 1 194 ? -36.451 -6.624 34.963 1.00 40.44 194 ALA A C 1
ATOM 1510 O O . ALA A 1 194 ? -35.985 -6.990 36.040 1.00 40.44 194 ALA A O 1
ATOM 1511 N N . MET A 1 195 ? -37.352 -5.645 34.882 1.00 38.78 195 MET A N 1
ATOM 1512 C CA . MET A 1 195 ? -37.970 -5.034 36.060 1.00 38.78 195 MET A CA 1
ATOM 1513 C C . MET A 1 195 ? -39.318 -5.724 36.312 1.00 38.78 195 MET A C 1
ATOM 1515 O O . MET A 1 195 ? -40.237 -5.609 35.501 1.00 38.78 195 MET A O 1
ATOM 1519 N N . ARG A 1 196 ? -39.430 -6.490 37.406 1.00 36.38 196 ARG A N 1
ATOM 1520 C CA . ARG A 1 196 ? -40.709 -7.064 37.862 1.00 36.38 196 ARG A CA 1
ATOM 1521 C C . ARG A 1 196 ? -41.489 -5.981 38.602 1.00 36.38 196 ARG A C 1
ATOM 1523 O O . ARG A 1 196 ? -41.024 -5.512 39.635 1.00 36.38 196 ARG A O 1
ATOM 1530 N N . LEU A 1 197 ? -42.661 -5.608 38.091 1.00 43.75 197 LEU A N 1
ATOM 1531 C CA . LEU A 1 197 ? -43.541 -4.634 38.751 1.00 43.75 197 LEU A CA 1
ATOM 1532 C C . LEU A 1 197 ? -44.619 -5.292 39.626 1.00 43.75 197 LEU A C 1
ATOM 1534 O O . LEU A 1 197 ? -45.169 -4.616 40.481 1.00 43.75 197 LEU A O 1
ATOM 1538 N N . THR A 1 198 ? -44.870 -6.596 39.469 1.00 48.19 198 THR A N 1
ATOM 1539 C CA . THR A 1 198 ? -45.685 -7.475 40.339 1.00 48.19 198 THR A CA 1
ATOM 1540 C C . THR A 1 198 ? -45.474 -8.940 39.911 1.00 48.19 198 THR A C 1
ATOM 1542 O O . THR A 1 198 ? -44.824 -9.191 38.892 1.00 48.19 198 THR A O 1
ATOM 1545 N N . GLU A 1 199 ? -45.998 -9.921 40.663 1.00 53.25 199 GLU A N 1
ATOM 1546 C CA . GLU A 1 199 ? -45.778 -11.361 40.412 1.00 53.25 199 GLU A CA 1
ATOM 1547 C C . GLU A 1 199 ? -46.211 -11.862 39.020 1.00 53.25 199 GLU A C 1
ATOM 1549 O O . GLU A 1 199 ? -45.730 -12.905 38.580 1.00 53.25 199 GLU A O 1
ATOM 1554 N N . THR A 1 200 ? -47.049 -11.121 38.291 1.00 44.41 200 THR A N 1
ATOM 1555 C CA . THR A 1 200 ? -47.667 -11.580 37.035 1.00 44.41 200 THR A CA 1
ATOM 1556 C C . THR A 1 200 ? -47.249 -10.811 35.781 1.00 44.41 200 THR A C 1
ATOM 1558 O O . THR A 1 200 ? -47.649 -11.201 34.686 1.00 44.41 200 THR A O 1
ATOM 1561 N N . THR A 1 201 ? -46.422 -9.760 35.882 1.00 46.00 201 THR A N 1
ATOM 1562 C CA . THR A 1 201 ? -46.131 -8.886 34.727 1.00 46.00 201 THR A CA 1
ATOM 1563 C C . THR A 1 201 ? -44.629 -8.648 34.534 1.00 46.00 201 THR A C 1
ATOM 1565 O O . THR A 1 201 ? -43.966 -8.061 35.391 1.00 46.00 201 THR A O 1
ATOM 1568 N N . ILE A 1 202 ? -44.090 -9.085 33.388 1.00 43.09 202 ILE A N 1
ATOM 1569 C CA . ILE A 1 202 ? -42.702 -8.847 32.951 1.00 43.09 202 ILE A CA 1
ATOM 1570 C C . ILE A 1 202 ? -42.736 -7.877 31.768 1.00 43.09 202 ILE A C 1
ATOM 1572 O O . ILE A 1 202 ? -43.294 -8.203 30.722 1.00 43.09 202 ILE A O 1
ATOM 1576 N N . ILE A 1 203 ? -42.122 -6.701 31.911 1.00 49.16 203 ILE A N 1
ATOM 1577 C CA . ILE A 1 203 ? -41.949 -5.755 30.802 1.00 49.16 203 ILE A CA 1
ATOM 1578 C C . ILE A 1 203 ? -40.532 -5.918 30.244 1.00 49.16 203 ILE A C 1
ATOM 1580 O O . ILE A 1 203 ? -39.547 -5.679 30.942 1.00 49.16 203 ILE A O 1
ATOM 1584 N N . LEU A 1 204 ? -40.427 -6.311 28.973 1.00 42.03 204 LEU A N 1
ATOM 1585 C CA . LEU A 1 204 ? -39.174 -6.290 28.218 1.00 42.03 204 LEU A CA 1
ATOM 1586 C C . LEU A 1 204 ? -38.991 -4.908 27.585 1.00 42.03 204 LEU A C 1
ATOM 1588 O O . LEU A 1 204 ? -39.595 -4.601 26.559 1.00 42.03 204 LEU A O 1
ATOM 1592 N N . VAL A 1 205 ? -38.148 -4.069 28.188 1.00 45.94 205 VAL A N 1
ATOM 1593 C CA . VAL A 1 205 ? -37.790 -2.765 27.614 1.00 45.94 205 VAL A CA 1
ATOM 1594 C C . VAL A 1 205 ? -36.489 -2.898 26.825 1.00 45.94 205 VAL A C 1
ATOM 1596 O O . VAL A 1 205 ? -35.413 -3.080 27.392 1.00 45.94 205 VAL A O 1
ATOM 1599 N N . LEU A 1 206 ? -36.579 -2.768 25.500 1.00 40.97 206 LEU A N 1
ATOM 1600 C CA . LEU A 1 206 ? -35.419 -2.590 24.625 1.00 40.97 206 LEU A CA 1
ATOM 1601 C C . LEU A 1 206 ? -34.940 -1.136 24.711 1.00 40.97 206 LEU A C 1
ATOM 1603 O O . LEU A 1 206 ? -35.349 -0.279 23.928 1.00 40.97 206 LEU A O 1
ATOM 1607 N N . LEU A 1 207 ? -34.051 -0.843 25.658 1.00 38.62 207 LEU A N 1
ATOM 1608 C CA . LEU A 1 207 ? -33.319 0.421 25.660 1.00 38.62 207 LEU A CA 1
ATOM 1609 C C . LEU A 1 207 ? -32.199 0.340 24.620 1.00 38.62 207 LEU A C 1
ATOM 1611 O O . LEU A 1 207 ? -31.106 -0.148 24.896 1.00 38.62 207 LEU A O 1
ATOM 1615 N N . LYS A 1 208 ? -32.442 0.866 23.414 1.00 36.84 208 LYS A N 1
ATOM 1616 C CA . LYS A 1 208 ? -31.335 1.333 22.572 1.00 36.84 208 LYS A CA 1
ATOM 1617 C C . LYS A 1 208 ? -30.765 2.584 23.231 1.00 36.84 208 LYS A C 1
ATOM 1619 O O . LYS A 1 208 ? -31.192 3.697 22.928 1.00 36.84 208 LYS A O 1
ATOM 1624 N N . THR A 1 209 ? -29.802 2.430 24.133 1.00 35.88 209 THR A N 1
ATOM 1625 C CA . THR A 1 209 ? -28.930 3.550 24.480 1.00 35.88 209 THR A CA 1
ATOM 1626 C C . THR A 1 209 ? -28.060 3.823 23.262 1.00 35.88 209 THR A C 1
ATOM 1628 O O . THR A 1 209 ? -27.000 3.242 23.059 1.00 35.88 209 THR A O 1
ATOM 1631 N N . CYS A 1 210 ? -28.535 4.714 22.393 1.00 33.31 210 CYS A N 1
ATOM 1632 C CA . CYS A 1 210 ? -27.664 5.352 21.428 1.00 33.31 210 CYS A CA 1
ATOM 1633 C C . CYS A 1 210 ? -26.778 6.302 22.235 1.00 33.31 210 CYS A C 1
ATOM 1635 O O . CYS A 1 210 ? -27.076 7.489 22.368 1.00 33.31 210 CYS A O 1
ATOM 1637 N N . THR A 1 211 ? -25.692 5.792 22.816 1.00 35.44 211 THR A N 1
ATOM 1638 C CA . THR A 1 211 ? -24.545 6.655 23.063 1.00 35.44 211 THR A CA 1
ATOM 1639 C C . THR A 1 211 ? -24.056 7.046 21.676 1.00 35.44 211 THR A C 1
ATOM 1641 O O . THR A 1 211 ? -23.275 6.352 21.035 1.00 35.44 211 THR A O 1
ATOM 1644 N N . ALA A 1 212 ? -24.598 8.146 21.153 1.00 33.44 212 ALA A N 1
ATOM 1645 C CA . ALA A 1 212 ? -23.966 8.862 20.067 1.00 33.44 212 ALA A CA 1
ATOM 1646 C C . ALA A 1 212 ? -22.614 9.313 20.619 1.00 33.44 212 ALA A C 1
ATOM 1648 O O . ALA A 1 212 ? -22.496 10.369 21.241 1.00 33.44 212 ALA A O 1
ATOM 1649 N N . GLN A 1 213 ? -21.599 8.463 20.493 1.00 34.44 213 GLN A N 1
ATOM 1650 C CA . GLN A 1 213 ? -20.246 8.894 20.744 1.00 34.44 213 GLN A CA 1
ATOM 1651 C C . GLN A 1 213 ? -19.958 9.943 19.677 1.00 34.44 213 GLN A C 1
ATOM 1653 O O . GLN A 1 213 ? -19.889 9.655 18.483 1.00 34.44 213 GLN A O 1
ATOM 1658 N N . VAL A 1 214 ? -19.813 11.190 20.123 1.00 35.06 214 VAL A N 1
ATOM 1659 C CA . VAL A 1 214 ? -18.977 12.160 19.421 1.00 35.06 214 VAL A CA 1
ATOM 1660 C C . VAL A 1 214 ? -17.698 11.403 19.091 1.00 35.06 214 VAL A C 1
ATOM 1662 O O . VAL A 1 214 ? -17.118 10.812 20.002 1.00 35.06 214 VAL A O 1
ATOM 1665 N N . ALA A 1 215 ? -17.292 11.362 17.821 1.00 39.53 215 ALA A N 1
ATOM 1666 C CA . ALA A 1 215 ? -16.039 10.739 17.414 1.00 39.53 215 ALA A CA 1
ATOM 1667 C C . ALA A 1 215 ? -14.877 11.528 18.040 1.00 39.53 215 ALA A C 1
ATOM 1669 O O . ALA A 1 215 ? -14.252 12.365 17.393 1.00 39.53 215 ALA A O 1
ATOM 1670 N N . THR A 1 216 ? -14.629 11.324 19.332 1.00 50.19 216 THR A N 1
ATOM 1671 C CA . THR A 1 216 ? -13.529 11.936 20.051 1.00 50.19 216 THR A CA 1
ATOM 1672 C C . THR A 1 216 ? -12.278 11.249 19.537 1.00 50.19 216 THR A C 1
ATOM 1674 O O . THR A 1 216 ? -12.098 10.039 19.673 1.00 50.19 216 THR A O 1
ATOM 1677 N N . CYS A 1 217 ? -11.433 12.003 18.833 1.00 60.69 217 CYS A N 1
ATOM 1678 C CA . CYS A 1 217 ? -10.122 11.486 18.478 1.00 60.69 217 CYS A CA 1
ATOM 1679 C C . CYS A 1 217 ? -9.339 11.408 19.779 1.00 60.69 217 CYS A C 1
ATOM 1681 O O . CYS A 1 217 ? -8.977 12.440 20.348 1.00 60.69 217 CYS A O 1
ATOM 1683 N N . LYS A 1 218 ? -9.175 10.187 20.280 1.00 63.16 218 LYS A N 1
ATOM 1684 C CA . LYS A 1 218 ? -8.339 9.907 21.432 1.00 63.16 218 LYS A CA 1
ATOM 1685 C C . LYS A 1 218 ? -6.940 9.605 20.930 1.00 63.16 218 LYS A C 1
ATOM 1687 O O . LYS A 1 218 ? -6.785 8.793 20.017 1.00 63.16 218 LYS A O 1
ATOM 1692 N N . ASP A 1 219 ? -5.939 10.286 21.473 1.00 63.66 219 ASP A N 1
ATOM 1693 C CA . ASP A 1 219 ? -4.568 9.853 21.229 1.00 63.66 219 ASP A CA 1
ATOM 1694 C C . ASP A 1 219 ? -4.310 8.503 21.921 1.00 63.66 219 ASP A C 1
ATOM 1696 O O . ASP A 1 219 ? -5.108 8.024 22.733 1.00 63.66 219 ASP A O 1
ATOM 1700 N N . ASP A 1 220 ? -3.180 7.875 21.605 1.00 70.06 220 ASP A N 1
ATOM 1701 C CA . ASP A 1 220 ? -2.839 6.570 22.181 1.00 70.06 220 ASP A CA 1
ATOM 1702 C C . ASP A 1 220 ? -2.619 6.615 23.710 1.00 70.06 220 ASP A C 1
ATOM 1704 O O . ASP A 1 220 ? -2.487 5.565 24.332 1.00 70.06 220 ASP A O 1
ATOM 1708 N N . ASN A 1 221 ? -2.559 7.809 24.313 1.00 60.19 221 ASN A N 1
ATOM 1709 C CA . ASN A 1 221 ? -2.431 8.037 25.752 1.00 60.19 221 ASN A CA 1
ATOM 1710 C C . ASN A 1 221 ? -3.780 8.380 26.406 1.00 60.19 221 ASN A C 1
ATOM 1712 O O . ASN A 1 221 ? -3.814 8.802 27.561 1.00 60.19 221 ASN A O 1
ATOM 1716 N N . ASN A 1 222 ? -4.897 8.172 25.701 1.00 56.25 222 ASN A N 1
ATOM 1717 C CA . ASN A 1 222 ? -6.240 8.380 26.226 1.00 56.25 222 ASN A CA 1
ATOM 1718 C C . ASN A 1 222 ? -6.617 9.877 26.420 1.00 56.25 222 ASN A C 1
ATOM 1720 O O . ASN A 1 222 ? -7.537 10.179 27.183 1.00 56.25 222 ASN A O 1
ATOM 1724 N N . CYS A 1 223 ? -5.984 10.826 25.718 1.00 46.88 223 CYS A N 1
ATOM 1725 C CA . CYS A 1 223 ? -6.399 12.236 25.716 1.00 46.88 223 CYS A CA 1
ATOM 1726 C C . CYS A 1 223 ? -7.478 12.511 24.653 1.00 46.88 223 CYS A C 1
ATOM 1728 O O . CYS A 1 223 ? -7.250 12.301 23.464 1.00 46.88 223 CYS A O 1
ATOM 1730 N N . SER A 1 224 ? -8.649 13.002 25.076 1.00 45.59 224 SER A N 1
ATOM 1731 C CA . SER A 1 224 ? -9.800 13.295 24.203 1.00 45.59 224 SER A CA 1
ATOM 1732 C C . SER A 1 224 ? -9.682 14.646 23.482 1.00 45.59 224 SER A C 1
ATOM 1734 O O . SER A 1 224 ? -9.372 15.655 24.111 1.00 45.59 224 SER A O 1
ATOM 1736 N N . PHE A 1 225 ? -10.045 14.696 22.195 1.00 44.47 225 PHE A N 1
ATOM 1737 C CA . PHE A 1 225 ? -10.342 15.938 21.465 1.00 44.47 225 PHE A CA 1
ATOM 1738 C C . PHE A 1 225 ? -11.771 15.905 20.898 1.00 44.47 225 PHE A C 1
ATOM 1740 O O . PHE A 1 225 ? -12.131 14.981 20.166 1.00 44.47 225 PHE A O 1
ATOM 1747 N N . HIS A 1 226 ? -12.597 16.900 21.245 1.00 37.22 226 HIS A N 1
ATOM 1748 C CA . HIS A 1 226 ? -13.990 17.011 20.795 1.00 37.22 226 HIS A CA 1
ATOM 1749 C C . HIS A 1 226 ? -14.084 17.741 19.449 1.00 37.22 226 HIS A C 1
ATOM 1751 O O . HIS A 1 226 ? -13.588 18.857 19.316 1.00 37.22 226 HIS A O 1
ATOM 1757 N N . GLN A 1 227 ? -14.773 17.145 18.472 1.00 35.50 227 GLN A N 1
ATOM 1758 C CA . GLN A 1 227 ? -15.165 17.817 17.232 1.00 35.50 227 GLN A C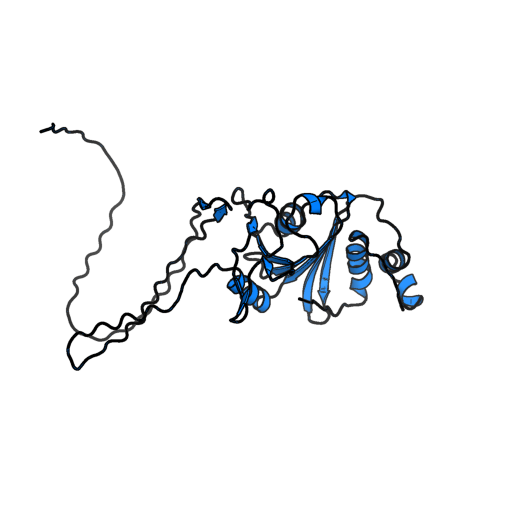A 1
ATOM 1759 C C . GLN A 1 227 ? -16.672 17.634 17.018 1.00 35.50 227 GLN A C 1
ATOM 1761 O O . GLN A 1 227 ? -17.177 16.513 17.018 1.00 35.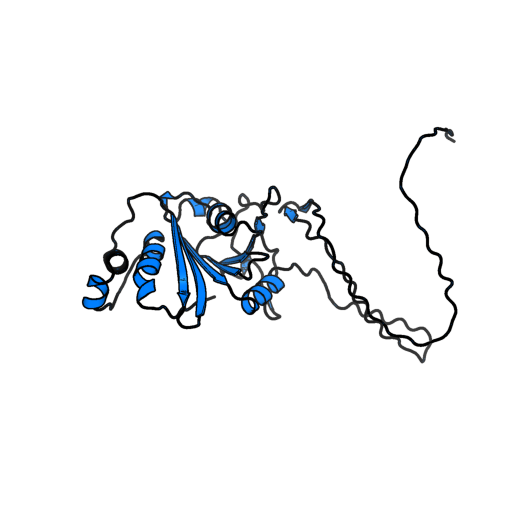50 227 GLN A O 1
ATOM 1766 N N . LEU A 1 228 ? -17.393 18.752 16.903 1.00 28.86 228 LEU A N 1
ATOM 1767 C CA . LEU A 1 228 ? -18.840 18.804 16.687 1.00 28.86 228 LEU A CA 1
ATOM 1768 C C . LEU A 1 228 ? -19.167 18.365 15.250 1.00 28.86 228 LEU A C 1
ATOM 1770 O O . LEU A 1 228 ? -18.635 18.936 14.301 1.00 28.86 228 LEU A O 1
ATOM 1774 N N . VAL A 1 229 ? -20.058 17.383 15.086 1.00 29.27 229 VAL A N 1
ATOM 1775 C CA . VAL A 1 229 ? -20.641 16.998 13.787 1.00 29.27 229 VAL A CA 1
ATOM 1776 C C . VAL A 1 229 ? -22.168 17.134 13.895 1.00 29.27 229 VAL A C 1
ATOM 1778 O O . VAL A 1 229 ? -22.735 16.673 14.889 1.00 29.27 229 VAL A O 1
ATOM 1781 N N . PRO A 1 230 ? -22.854 17.783 12.934 1.00 27.30 230 PRO A N 1
ATOM 1782 C CA . PRO A 1 230 ? -24.293 18.030 13.012 1.00 27.30 230 PRO A CA 1
ATOM 1783 C C . PRO A 1 230 ? -25.101 16.736 12.829 1.00 27.30 230 PRO A C 1
ATOM 1785 O O . PRO A 1 230 ? -24.891 15.981 11.882 1.00 27.30 230 PRO A O 1
ATOM 1788 N N . THR A 1 231 ? -26.036 16.476 13.744 1.00 28.22 231 THR A N 1
ATOM 1789 C CA . THR A 1 231 ? -26.914 15.295 13.738 1.00 28.22 231 THR A CA 1
ATOM 1790 C C . THR A 1 231 ? -28.173 15.548 12.900 1.00 28.22 231 THR A C 1
ATOM 1792 O O . THR A 1 231 ? -28.919 16.491 13.162 1.00 28.22 231 THR A O 1
ATOM 1795 N N . LEU A 1 232 ? -28.454 14.673 11.930 1.00 23.14 232 LEU A N 1
ATOM 1796 C CA . LEU A 1 232 ? -29.776 14.536 11.304 1.00 23.14 232 LEU A CA 1
ATOM 1797 C C . LEU A 1 232 ? -30.749 13.920 12.326 1.00 23.14 232 LEU A C 1
ATOM 1799 O O . LEU A 1 232 ? -30.513 12.818 12.817 1.00 23.14 232 LEU A O 1
ATOM 1803 N N . ARG A 1 233 ? -31.838 14.626 12.659 1.00 27.03 233 ARG A N 1
ATOM 1804 C CA . ARG A 1 233 ? -32.945 14.079 13.465 1.00 27.03 233 ARG A CA 1
ATOM 1805 C C . ARG A 1 233 ? -33.925 13.337 12.557 1.00 27.03 233 ARG A C 1
ATOM 1807 O O . ARG A 1 233 ? -34.483 13.949 11.654 1.00 27.03 233 ARG A O 1
ATOM 1814 N N . TYR A 1 234 ? -34.208 12.075 12.867 1.00 25.64 234 TYR A N 1
ATOM 1815 C CA . TYR A 1 234 ? -35.409 11.383 12.392 1.00 25.64 234 TYR A CA 1
ATOM 1816 C C . TYR A 1 234 ? -36.459 11.361 13.514 1.00 25.64 234 TYR A C 1
ATOM 1818 O O . TYR A 1 234 ? -36.130 11.110 14.673 1.00 25.64 234 TYR A O 1
ATOM 1826 N N . GLN A 1 235 ? -37.708 11.677 13.167 1.00 25.48 235 GLN A N 1
ATOM 1827 C CA . GLN A 1 235 ? -38.900 11.574 14.016 1.00 25.48 235 GLN A CA 1
ATOM 1828 C C . GLN A 1 235 ? -39.587 10.230 13.745 1.00 25.48 235 GLN A C 1
ATOM 1830 O O . GLN A 1 235 ? -39.700 9.833 12.587 1.00 25.48 235 GLN A O 1
ATOM 1835 N N . LEU A 1 236 ? -40.084 9.563 14.786 1.00 24.70 236 LEU A N 1
ATOM 1836 C CA . LEU A 1 236 ? -41.028 8.453 14.654 1.00 24.70 236 LEU A CA 1
ATOM 1837 C C . LEU A 1 236 ? -42.307 8.814 15.410 1.00 24.70 236 LEU A C 1
ATOM 1839 O O . LEU A 1 236 ? -42.280 9.078 16.609 1.00 24.70 236 LEU A O 1
ATOM 1843 N N . HIS A 1 237 ? -43.406 8.855 14.660 1.00 24.67 237 HIS A N 1
ATOM 1844 C CA . HIS A 1 237 ? -44.775 8.994 15.143 1.00 24.67 237 HIS A CA 1
ATOM 1845 C C . HIS A 1 237 ? -45.315 7.611 15.533 1.00 24.67 237 HIS A C 1
ATOM 1847 O O . HIS A 1 237 ? -45.136 6.653 14.785 1.00 24.67 237 HIS A O 1
ATOM 1853 N N . GLY A 1 238 ? -46.026 7.520 16.657 1.00 23.84 238 GLY A N 1
ATOM 1854 C CA . GLY A 1 238 ? -46.790 6.327 17.026 1.00 23.84 238 GLY A CA 1
ATOM 1855 C C . GLY A 1 238 ? -47.497 6.506 18.365 1.00 23.84 238 GLY A C 1
ATOM 1856 O O . GLY A 1 238 ? -46.843 6.561 19.398 1.00 23.84 238 GLY A O 1
ATOM 1857 N N . SER A 1 239 ? -48.818 6.655 18.304 1.00 24.11 239 SER A N 1
ATOM 1858 C CA . SER A 1 239 ? -49.756 6.965 19.391 1.00 24.11 239 SER A CA 1
ATOM 1859 C C . SER A 1 239 ? -50.405 5.702 19.964 1.00 24.11 239 SER A C 1
ATOM 1861 O O . SER A 1 239 ? -50.677 4.785 19.194 1.00 24.11 239 SER A O 1
ATOM 1863 N N . LEU A 1 240 ? -50.691 5.710 21.272 1.00 24.61 240 LEU A N 1
ATOM 1864 C CA . LEU A 1 240 ? -51.929 5.245 21.936 1.00 24.61 240 LEU A CA 1
ATOM 1865 C C . LEU A 1 240 ? -51.776 5.614 23.431 1.00 24.61 240 LEU A C 1
ATOM 1867 O O . LEU A 1 240 ? -50.907 5.081 24.111 1.00 24.61 240 LEU A O 1
ATOM 1871 N N . GLU A 1 241 ? -52.296 6.776 23.850 1.00 26.05 241 GLU A N 1
ATOM 1872 C CA . GLU A 1 241 ? -53.578 6.940 24.577 1.00 26.05 241 GLU A CA 1
ATOM 1873 C C . GLU A 1 241 ? -53.601 6.181 25.915 1.00 26.05 241 GLU A C 1
ATOM 1875 O O . GLU A 1 241 ? -53.435 4.976 25.941 1.00 26.05 241 GLU A O 1
ATOM 1880 N N . HIS A 1 242 ? -53.795 6.753 27.098 1.00 25.83 242 HIS A N 1
ATOM 1881 C CA . HIS A 1 242 ? -54.255 8.045 27.595 1.00 25.83 242 HIS A CA 1
ATOM 1882 C C . HIS A 1 242 ? -53.418 8.331 28.857 1.00 25.83 242 HIS A C 1
ATOM 1884 O O . HIS A 1 242 ? -53.214 7.411 29.642 1.00 25.83 242 HIS A O 1
ATOM 1890 N N . HIS A 1 243 ? -52.961 9.567 29.056 1.00 25.53 243 HIS A N 1
ATOM 1891 C CA . HIS A 1 243 ? -52.953 10.345 30.312 1.00 25.53 243 HIS A CA 1
ATOM 1892 C C . HIS A 1 243 ? -52.066 11.585 30.086 1.00 25.53 243 HIS A C 1
ATOM 1894 O O . HIS A 1 243 ? -50.980 11.514 29.518 1.00 25.53 243 HIS A O 1
ATOM 1900 N N . GLN A 1 244 ? -52.622 12.743 30.435 1.00 25.95 244 GLN A N 1
ATOM 1901 C CA . GLN A 1 244 ? -52.222 14.093 30.032 1.00 25.95 244 GLN A CA 1
ATOM 1902 C C . GLN A 1 244 ? -50.733 14.423 30.235 1.00 25.95 244 GLN A C 1
ATOM 1904 O O . GLN A 1 244 ? -50.198 14.241 31.325 1.00 25.95 244 GLN A O 1
ATOM 1909 N N . ILE A 1 245 ? -50.104 15.054 29.232 1.00 24.27 245 ILE A N 1
ATOM 1910 C CA . ILE A 1 245 ? -48.885 15.853 29.434 1.00 24.27 245 ILE A CA 1
ATOM 1911 C C . ILE A 1 245 ? -49.073 17.235 28.805 1.00 24.27 245 ILE A C 1
ATOM 1913 O O . ILE A 1 245 ? -49.276 17.392 27.602 1.00 24.27 245 ILE A O 1
ATOM 1917 N N . VAL A 1 246 ? -48.996 18.242 29.672 1.00 25.75 246 VAL A N 1
ATOM 1918 C CA . VAL A 1 246 ? -49.030 19.672 29.367 1.00 25.75 246 VAL A CA 1
ATOM 1919 C C . VAL A 1 246 ? -47.732 20.080 28.660 1.00 25.75 246 VAL A C 1
ATOM 1921 O O . VAL A 1 246 ? -46.639 19.927 29.201 1.00 25.75 246 VAL A O 1
ATOM 1924 N N . LEU A 1 247 ? -47.852 20.631 27.450 1.00 23.62 247 LEU A N 1
ATOM 1925 C CA . LEU A 1 247 ? -46.750 21.201 26.670 1.00 23.62 247 LEU A CA 1
ATOM 1926 C C . LEU A 1 247 ? -46.380 22.594 27.210 1.00 23.62 247 LEU A C 1
ATOM 1928 O O . LEU A 1 247 ? -47.229 23.484 27.245 1.00 23.62 247 LEU A O 1
ATOM 1932 N N . LYS A 1 248 ? -45.106 22.840 27.545 1.00 24.77 248 LYS A N 1
ATOM 1933 C CA . LYS A 1 248 ? -44.571 24.208 27.688 1.00 24.77 248 LYS A CA 1
ATOM 1934 C C . LYS A 1 248 ? -43.352 24.422 26.793 1.00 24.77 248 LYS A C 1
ATOM 1936 O O . LYS A 1 248 ? -42.361 23.705 26.865 1.00 24.77 248 LYS A O 1
ATOM 1941 N N . LYS A 1 249 ? -43.462 25.442 25.939 1.00 27.52 249 LYS A N 1
ATOM 1942 C CA . LYS A 1 249 ? -42.452 25.934 24.995 1.00 27.52 249 LYS A CA 1
ATOM 1943 C C . LYS A 1 249 ? -41.593 26.974 25.723 1.00 27.52 249 LYS A C 1
ATOM 1945 O O . LYS A 1 249 ? -42.119 28.001 26.135 1.00 27.52 249 LYS A O 1
ATOM 1950 N N . GLY A 1 250 ? -40.300 26.709 25.899 1.00 25.75 250 GLY A N 1
ATOM 1951 C CA . GLY A 1 250 ? -39.342 27.653 26.484 1.00 25.75 250 GLY A CA 1
ATOM 1952 C C . GLY A 1 250 ? -38.293 28.063 25.457 1.00 25.75 250 GLY A C 1
ATOM 1953 O O . GLY A 1 250 ? -37.418 27.273 25.119 1.00 25.75 250 GLY A O 1
ATOM 1954 N N . VAL A 1 251 ? -38.413 29.285 24.941 1.00 30.02 251 VAL A N 1
ATOM 1955 C CA . VAL A 1 251 ? -37.391 29.992 24.159 1.00 30.02 251 VAL A CA 1
ATOM 1956 C C . VAL A 1 251 ? -36.662 30.920 25.120 1.00 30.02 251 VAL A C 1
ATOM 1958 O O . VAL A 1 251 ? -37.331 31.748 25.731 1.00 30.02 251 VAL A O 1
ATOM 1961 N N . THR A 1 252 ? -35.327 30.881 25.181 1.00 26.67 252 THR A N 1
ATOM 1962 C CA . THR A 1 252 ? -34.578 32.045 25.683 1.00 26.67 252 THR A CA 1
ATOM 1963 C C . THR A 1 252 ? -33.157 32.144 25.128 1.00 26.67 252 THR A C 1
ATOM 1965 O O . THR A 1 252 ? -32.373 31.199 25.168 1.00 26.67 252 THR A O 1
ATOM 1968 N N . ARG A 1 253 ? -32.867 33.341 24.597 1.00 24.70 253 ARG A N 1
ATOM 1969 C CA . ARG A 1 253 ? -31.554 33.877 24.215 1.00 24.70 253 ARG A CA 1
ATOM 1970 C C . ARG A 1 253 ? -30.645 34.009 25.437 1.00 24.70 253 ARG A C 1
ATOM 1972 O O . ARG A 1 253 ? -31.113 34.352 26.517 1.00 24.70 253 ARG A O 1
ATOM 1979 N N . ILE A 1 254 ? -29.342 33.847 25.216 1.00 26.55 254 ILE A N 1
ATOM 1980 C CA . ILE A 1 254 ? -28.292 34.216 26.168 1.00 26.55 254 ILE A CA 1
ATOM 1981 C C . ILE A 1 254 ? -27.909 35.682 25.926 1.00 26.55 254 ILE A C 1
ATOM 1983 O O . ILE A 1 254 ? -27.446 36.033 24.842 1.00 26.55 254 ILE A O 1
ATOM 1987 N N . SER A 1 255 ? -28.065 36.514 26.951 1.00 25.77 255 SER A N 1
ATOM 1988 C CA . SER A 1 255 ? -27.336 37.772 27.136 1.00 25.77 255 SER A CA 1
ATOM 1989 C C . SER A 1 255 ? -27.092 37.951 28.637 1.00 25.77 255 SER A C 1
ATOM 1991 O O . SER A 1 255 ? -28.042 38.035 29.409 1.00 25.77 255 SER A O 1
ATOM 1993 N N . THR A 1 256 ? -25.825 37.952 29.048 1.00 28.08 256 THR A N 1
ATOM 1994 C CA . THR A 1 256 ? -25.351 38.278 30.409 1.00 28.08 256 THR A CA 1
ATOM 1995 C C . THR A 1 256 ? -25.611 39.756 30.740 1.00 28.08 256 THR A C 1
ATOM 1997 O O . THR A 1 256 ? -25.580 40.565 29.808 1.00 28.08 256 THR A O 1
ATOM 2000 N N . PRO A 1 257 ? -25.817 40.146 32.019 1.00 32.91 257 PRO A N 1
ATOM 2001 C CA . PRO A 1 257 ? -24.669 40.528 32.866 1.00 32.91 257 PRO A CA 1
ATOM 2002 C C . PRO A 1 257 ? -24.783 40.252 34.393 1.00 32.91 257 PRO A C 1
ATOM 2004 O O . PRO A 1 257 ? -25.865 40.161 34.954 1.00 32.91 257 PRO A O 1
ATOM 2007 N N . VAL A 1 258 ? -23.595 40.142 35.013 1.00 27.25 258 VAL A N 1
ATOM 2008 C CA . VAL A 1 258 ? -23.106 40.630 36.333 1.00 27.25 258 VAL A CA 1
ATOM 2009 C C . VAL A 1 258 ? -24.067 40.724 37.539 1.00 27.25 258 VAL A C 1
ATOM 2011 O O . VAL A 1 258 ? -24.975 41.542 37.520 1.00 27.25 258 VAL A O 1
ATOM 2014 N N . ALA A 1 259 ? -23.713 40.067 38.663 1.00 27.14 259 ALA A N 1
ATOM 2015 C CA . ALA A 1 259 ? -23.666 40.673 40.014 1.00 27.14 259 ALA A CA 1
ATOM 2016 C C . ALA A 1 259 ? -23.026 39.744 41.077 1.00 27.14 259 ALA A C 1
ATOM 2018 O O . ALA A 1 259 ? -23.296 38.548 41.125 1.00 27.14 259 ALA A O 1
ATOM 2019 N N . LYS A 1 260 ? -22.181 40.349 41.927 1.00 26.88 260 LYS A N 1
ATOM 2020 C CA . LYS A 1 260 ? -21.632 39.864 43.213 1.00 26.88 260 LYS A CA 1
ATOM 2021 C C . LYS A 1 260 ? -22.741 39.597 44.244 1.00 26.88 260 LYS A C 1
ATOM 2023 O O . LYS A 1 260 ? -23.689 40.371 44.263 1.00 26.88 260 LYS A O 1
ATOM 2028 N N . LEU A 1 261 ? -22.516 38.678 45.192 1.00 25.00 261 LEU A N 1
ATOM 2029 C CA . LEU A 1 261 ? -22.432 38.977 46.639 1.00 25.00 261 LEU A CA 1
ATOM 2030 C C . LEU A 1 261 ? -22.086 37.732 47.479 1.00 25.00 261 LEU A C 1
ATOM 2032 O O . LEU A 1 261 ? -22.326 36.599 47.077 1.00 25.00 261 LEU A O 1
ATOM 2036 N N . GLU A 1 262 ? -21.434 38.016 48.603 1.00 26.02 262 GLU A N 1
ATOM 2037 C CA . GLU A 1 262 ? -20.746 37.157 49.573 1.00 26.02 262 GLU A CA 1
ATOM 2038 C C . GLU A 1 262 ? -21.677 36.281 50.431 1.00 26.02 262 GLU A C 1
ATOM 2040 O O . GLU A 1 262 ? -22.820 36.659 50.669 1.00 26.02 262 GLU A O 1
ATOM 2045 N N . SER A 1 263 ? -21.134 35.215 51.039 1.00 25.97 263 SER A N 1
ATOM 2046 C CA . SER A 1 263 ? -21.292 34.993 52.490 1.00 25.97 263 SER A CA 1
ATOM 2047 C C . SER A 1 263 ? -20.266 34.003 53.064 1.00 25.97 263 SER A C 1
ATOM 2049 O O . SER A 1 263 ? -19.921 33.000 52.444 1.00 25.97 263 SER A O 1
ATOM 2051 N N . SER A 1 264 ? -19.820 34.350 54.270 1.00 28.27 264 SER A N 1
ATOM 2052 C CA . SER A 1 264 ? -18.782 33.798 55.148 1.00 28.27 264 SER A CA 1
ATOM 2053 C C . SER A 1 264 ? -18.960 32.350 55.630 1.00 28.27 264 SER A C 1
ATOM 2055 O O . SER A 1 264 ? -20.072 31.846 55.744 1.00 28.27 264 SER A O 1
ATOM 2057 N N . LEU A 1 265 ? -17.819 31.766 56.020 1.00 31.64 265 LEU A N 1
ATOM 2058 C CA . LEU A 1 265 ? -17.634 30.672 56.983 1.00 31.64 265 LEU A CA 1
ATOM 2059 C C . LEU A 1 265 ? -18.454 30.864 58.274 1.00 31.64 265 LEU A C 1
ATOM 2061 O O . LEU A 1 265 ? -18.421 31.957 58.848 1.00 31.64 265 LEU A O 1
ATOM 2065 N N . TYR A 1 266 ? -19.125 29.806 58.735 1.00 35.75 266 TYR A N 1
ATOM 2066 C CA . TYR A 1 266 ? -18.715 28.930 59.849 1.00 35.75 266 TYR A CA 1
ATOM 2067 C C . TYR A 1 266 ? -19.405 27.569 59.698 1.00 35.75 266 TYR A C 1
ATOM 2069 O O . TYR A 1 266 ? -20.562 27.557 59.220 1.00 35.75 266 TYR A O 1
#